Protein AF-A0A7I8W8B2-F1 (afdb_monomer)

Organism: NCBI:txid2664684

Foldseek 3Di:
DEAEAEADDDDLPAQEEEEAAAALCVQVVVVVVFQEAEADPDPDPPVVCVVSRYDDQVCVVDDVSSLVSLLVCVVVDSGHYYDYQLSDHDQLPAFGEQGHLSSVVNDDDYKYKYKDKDAPDPDGCDDQVDDNVVSVCCVVPRPYIYIYIYTDDTDDDDPPDDSRRVSVVSRVVNCVVSVHDYDHHGPVNSVVVSVVVVVVVVVVVVVVVVLVVLLVVLCVVPVPADSVVLSVQCVVPVDSVVSNVVCVVCVPVSPDPDPPVVVVVVVVVVVVVVVVVVVVVVVVVDDPVVNVVVVVVVVVVVVCVVVVPDDD

pLDDT: mean 79.03, std 14.27, range [36.47, 95.19]

Secondary structure (DSSP, 8-state):
-EEEEEES---TT--EEEE--S-TTHHHHHHHHS-EEEE--S---HHHHHHTTEE---GGG-HHHHHHHHHHHHHH---EEEE-TT-S---SSSEEPPPPSHHHHH-S-EEEEEEEEE-SSS--SS-TT--HHHHHHHHHHSS-EEEEEEEPPP-PPPTT--HHHHHHHHHHHHHHHHT-EE----HHHHHHHHHHHHHHHHHHHHHHHHHHHHHHHHHHH-TTS-HHHHHHHHHHH--HHHHHHHHHH-TTTTT---TTSHHHHHHHHHHHHHHHHHHHHHHHHS-HHHHHHHHHHHHHHHHHHHTT----

Sequence (312 aa):
MVVIHESGIREENCKIIVANFLSAVDHWVLALLWNVVTPCIWNVPKSLAWCLGYSDFNASCGRKSLVKNVKKHLNDCSTSILVFPEGATTSGQKGLLKFASWPWNVGEPVQAVTIEIYRPMRVSPSVLGGRWWTDALYTFFCPLTIWKVNVLPIVARREDESDDEIALRYQEQMAHHLQLSSTNFTCADKVELAKNRLFKRSQGSKETNRIDEMVKQVLAVLPHVSPSDIKKQLLINDDVEVTIAHLVENPLDARSISSESLNRLEKHDIEEKITRRNKKADLTSMSLQERKDLLLQEARRSYLKKHDMKNM

Mean predicted aligned error: 15.77 Å

Solvent-accessible surface area (backbone atoms only — not comparable to full-atom values): 17802 Å² total; per-residue (Å²): 80,83,45,79,45,80,42,73,72,83,64,85,84,44,46,35,37,38,33,69,41,43,33,76,52,50,64,50,58,49,40,72,79,38,78,42,39,31,66,42,87,69,99,57,60,67,74,54,28,56,77,62,47,32,42,82,40,47,48,90,78,33,72,69,51,23,46,53,43,49,42,48,44,59,72,79,40,92,62,23,39,43,39,49,42,31,73,47,69,38,83,79,73,67,43,46,53,31,50,51,31,64,66,63,72,53,54,77,54,45,33,42,35,48,68,48,80,50,50,91,56,100,63,74,62,48,56,91,84,58,56,61,64,56,34,45,48,52,57,70,71,34,75,49,39,36,39,40,39,38,44,46,79,70,67,82,82,56,97,87,58,50,52,60,56,52,30,49,52,52,42,45,53,52,16,60,74,70,74,31,39,69,38,90,48,40,45,64,57,53,51,52,52,41,52,53,52,52,51,52,53,54,49,53,53,50,51,51,52,51,51,56,51,44,42,51,55,50,39,74,77,42,76,90,59,60,72,69,59,51,47,56,44,36,75,72,63,77,37,64,66,65,42,50,51,50,53,67,74,46,66,64,66,81,77,56,88,58,83,70,64,60,68,63,50,55,59,57,55,50,52,55,49,50,54,55,49,51,57,54,49,56,60,68,74,51,54,75,67,59,55,51,54,52,53,51,51,52,51,50,52,52,47,39,66,73,64,68,69,79,83,132

Radius of gyration: 29.81 Å; Cα contacts (8 Å, |Δi|>4): 371; chains: 1; bounding box: 70×73×75 Å

Structure (mmCIF, N/CA/C/O backbone):
data_AF-A0A7I8W8B2-F1
#
_entry.id   AF-A0A7I8W8B2-F1
#
loop_
_atom_site.group_PDB
_atom_site.id
_atom_site.type_symbol
_atom_site.label_atom_id
_atom_site.label_alt_id
_atom_site.label_comp_id
_atom_site.label_asym_id
_atom_site.label_entity_id
_atom_site.label_seq_id
_atom_site.pdbx_PDB_ins_code
_atom_site.Cartn_x
_atom_site.Cartn_y
_atom_site.Cartn_z
_atom_site.occupancy
_atom_site.B_iso_or_equiv
_atom_site.auth_seq_id
_atom_site.auth_comp_id
_atom_site.auth_asym_id
_atom_site.auth_atom_id
_atom_site.pdbx_PDB_model_num
ATOM 1 N N . MET A 1 1 ? -3.773 -23.340 -4.943 1.00 78.69 1 MET A N 1
ATOM 2 C CA . MET A 1 1 ? -4.167 -23.554 -3.532 1.00 78.69 1 MET A CA 1
ATOM 3 C C . MET A 1 1 ? -3.857 -22.290 -2.746 1.00 78.69 1 MET A C 1
ATOM 5 O O . MET A 1 1 ? -2.735 -21.797 -2.836 1.00 78.69 1 MET A O 1
ATOM 9 N N . VAL A 1 2 ? -4.848 -21.745 -2.038 1.00 84.19 2 VAL A N 1
ATOM 10 C CA . VAL A 1 2 ? -4.697 -20.568 -1.169 1.00 84.19 2 VAL A CA 1
ATOM 11 C C . VAL A 1 2 ? -4.725 -21.055 0.273 1.00 84.19 2 VAL A C 1
ATOM 13 O O . VAL A 1 2 ? -5.672 -21.733 0.659 1.00 84.19 2 VAL A O 1
ATOM 16 N N . VAL A 1 3 ? -3.677 -20.751 1.035 1.00 87.50 3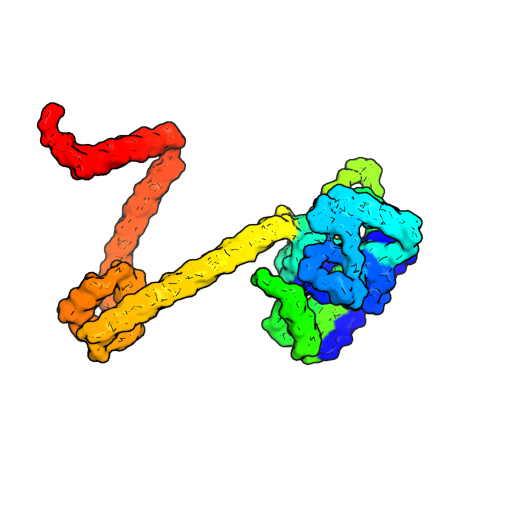 VAL A N 1
ATOM 17 C CA . VAL A 1 3 ? -3.581 -21.102 2.458 1.00 87.50 3 VAL A CA 1
ATOM 18 C C . VAL A 1 3 ? -3.471 -19.814 3.254 1.00 87.50 3 VAL A C 1
ATOM 20 O O . VAL A 1 3 ? -2.664 -18.949 2.915 1.00 87.50 3 VAL A O 1
ATOM 23 N N . ILE A 1 4 ? -4.287 -19.688 4.293 1.00 90.81 4 ILE A N 1
ATOM 24 C CA . ILE A 1 4 ? -4.305 -18.520 5.165 1.00 90.81 4 ILE A CA 1
ATOM 25 C C . ILE A 1 4 ? -3.933 -18.998 6.567 1.00 90.81 4 ILE A C 1
ATOM 27 O O . ILE A 1 4 ? -4.591 -19.876 7.119 1.00 90.81 4 ILE A O 1
ATOM 31 N N . HIS A 1 5 ? -2.851 -18.451 7.111 1.00 91.56 5 HIS A N 1
ATOM 32 C CA . HIS A 1 5 ? -2.428 -18.658 8.489 1.00 91.56 5 HIS A CA 1
ATOM 33 C C . HIS A 1 5 ? -2.724 -17.394 9.278 1.00 91.56 5 HIS A C 1
ATOM 35 O O . HIS A 1 5 ? -2.085 -16.368 9.055 1.00 91.56 5 HIS A O 1
ATOM 41 N N . GLU A 1 6 ? -3.682 -17.479 10.188 1.00 93.12 6 GLU A N 1
ATOM 42 C CA . GLU A 1 6 ? -3.978 -16.420 11.144 1.00 93.12 6 GLU A CA 1
ATOM 43 C C . GLU A 1 6 ? -3.186 -16.657 12.435 1.00 93.12 6 GLU A C 1
ATOM 45 O O . GLU A 1 6 ? -3.105 -17.784 12.932 1.00 93.12 6 GLU A O 1
ATOM 50 N N . SER A 1 7 ? -2.578 -15.601 12.966 1.00 90.25 7 SER A N 1
ATOM 51 C CA . SER A 1 7 ? -1.934 -15.604 14.274 1.00 90.25 7 SER A CA 1
ATOM 52 C C . SER A 1 7 ? -2.328 -14.359 15.072 1.00 90.25 7 SER A C 1
ATOM 54 O O . SER A 1 7 ? -2.541 -13.284 14.512 1.00 90.25 7 SER A O 1
ATOM 56 N N . GLY A 1 8 ? -2.422 -14.503 16.393 1.00 87.50 8 GLY A N 1
ATOM 57 C CA . GLY A 1 8 ? -2.906 -13.451 17.288 1.00 87.50 8 GLY A CA 1
ATOM 58 C C . GLY A 1 8 ? -4.406 -13.550 17.576 1.00 87.50 8 GLY A C 1
ATOM 59 O O . GLY A 1 8 ? -5.095 -14.434 17.075 1.00 87.50 8 GLY A O 1
ATOM 60 N N . ILE A 1 9 ? -4.891 -12.661 18.443 1.00 86.75 9 ILE A N 1
ATOM 61 C CA . ILE A 1 9 ? -6.292 -12.610 18.873 1.00 86.75 9 ILE A CA 1
ATOM 62 C C . ILE A 1 9 ? -6.859 -11.262 18.449 1.00 86.75 9 ILE A C 1
ATOM 64 O O . ILE A 1 9 ? -6.267 -10.217 18.721 1.00 86.75 9 ILE A O 1
ATOM 68 N N . ARG A 1 10 ? -8.002 -11.298 17.766 1.00 86.62 10 ARG A N 1
ATOM 69 C CA . ARG A 1 10 ? -8.752 -10.102 17.395 1.00 86.62 10 ARG A CA 1
ATOM 70 C C . ARG A 1 10 ? -9.711 -9.721 18.517 1.00 86.62 10 ARG A C 1
ATOM 72 O O . ARG A 1 10 ? -10.488 -10.550 18.976 1.00 86.62 10 ARG A O 1
ATOM 79 N N . GLU A 1 11 ? -9.707 -8.445 18.876 1.00 86.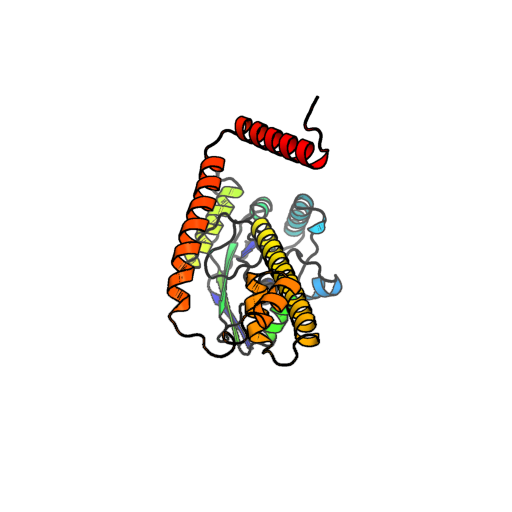81 11 GLU A N 1
ATOM 80 C CA . GLU A 1 11 ? -10.650 -7.880 19.837 1.00 86.81 11 GLU A CA 1
ATOM 81 C C . GLU A 1 11 ? -11.994 -7.562 19.163 1.00 86.81 11 GLU A C 1
ATOM 83 O O . GLU A 1 11 ? -12.052 -6.845 18.158 1.00 86.81 11 GLU A O 1
ATOM 88 N N . GLU A 1 12 ? -13.096 -8.058 19.730 1.00 81.19 12 GLU A N 1
ATOM 89 C CA . GLU A 1 12 ? -14.449 -7.865 19.178 1.00 81.19 12 GLU A CA 1
ATOM 90 C C . GLU A 1 12 ? -14.929 -6.409 19.263 1.00 81.19 12 GLU A C 1
ATOM 92 O O . GLU A 1 12 ? -15.681 -5.942 18.407 1.00 81.19 12 GLU A O 1
ATOM 97 N N . ASN A 1 13 ? -14.435 -5.656 20.249 1.00 83.38 13 ASN A N 1
ATOM 98 C CA . ASN A 1 13 ? -14.770 -4.242 20.431 1.00 83.38 13 ASN A CA 1
ATOM 99 C C . ASN A 1 13 ? -14.136 -3.330 19.368 1.00 83.38 13 ASN A C 1
ATOM 101 O O . ASN A 1 13 ? -14.474 -2.146 19.286 1.00 83.38 13 ASN A O 1
ATOM 105 N N . CYS A 1 14 ? -13.216 -3.849 18.549 1.00 85.50 14 CYS A N 1
ATOM 106 C CA . CYS A 1 14 ? -12.534 -3.057 17.543 1.00 85.50 14 CYS A CA 1
ATOM 107 C C . CYS A 1 14 ? -13.282 -3.050 16.202 1.00 85.50 14 CYS A C 1
ATOM 109 O O . CYS A 1 14 ? -13.326 -4.030 15.446 1.00 85.50 14 CYS A O 1
ATOM 111 N N . LYS A 1 15 ? -13.838 -1.883 15.866 1.00 88.69 15 LYS A N 1
ATOM 112 C CA . LYS A 1 15 ? -14.510 -1.665 14.582 1.00 88.69 15 LYS A CA 1
ATOM 113 C C . LYS A 1 15 ? -13.559 -1.259 13.457 1.00 88.69 15 LYS A C 1
ATOM 115 O O . LYS A 1 15 ? -13.944 -1.394 12.303 1.00 88.69 15 LYS A O 1
ATOM 120 N N . ILE A 1 16 ? -12.355 -0.762 13.743 1.00 91.56 16 ILE A N 1
ATOM 121 C CA . ILE A 1 16 ? -11.436 -0.253 12.714 1.00 91.56 16 ILE A CA 1
ATOM 122 C C . ILE A 1 16 ? -10.177 -1.106 12.681 1.00 91.56 16 ILE A C 1
ATOM 124 O O . ILE A 1 16 ? -9.414 -1.150 13.640 1.00 91.56 16 ILE A O 1
ATOM 128 N N . ILE A 1 17 ? -9.938 -1.740 11.541 1.00 92.94 17 ILE A N 1
ATOM 129 C CA . ILE A 1 17 ? -8.787 -2.604 11.314 1.00 92.94 17 ILE A CA 1
ATOM 130 C C . ILE A 1 17 ? -7.881 -1.938 10.287 1.00 92.94 17 ILE A C 1
ATOM 132 O O . ILE A 1 17 ? -8.329 -1.511 9.224 1.00 92.94 17 ILE A O 1
ATOM 136 N N . VAL A 1 18 ? -6.598 -1.849 10.607 1.00 94.50 18 VAL A N 1
ATOM 137 C CA . VAL A 1 18 ? -5.567 -1.227 9.782 1.00 94.50 18 VAL A CA 1
ATOM 138 C C . VAL A 1 18 ? -4.567 -2.295 9.365 1.00 94.50 18 VAL A C 1
ATOM 140 O O . VAL A 1 18 ? -4.040 -2.999 10.219 1.00 94.50 18 VAL A O 1
ATOM 143 N N . ALA A 1 19 ? -4.285 -2.414 8.068 1.00 94.88 19 ALA A N 1
ATOM 144 C CA . ALA A 1 19 ? -3.338 -3.403 7.559 1.00 94.88 19 ALA A CA 1
ATOM 145 C C . ALA A 1 19 ? -2.365 -2.834 6.523 1.00 94.88 19 ALA A C 1
ATOM 147 O O . ALA A 1 19 ? -2.679 -1.868 5.827 1.00 94.88 19 ALA A O 1
ATOM 148 N N . ASN A 1 20 ? -1.183 -3.445 6.400 1.00 94.50 20 ASN A N 1
ATOM 149 C CA . ASN A 1 20 ? -0.264 -3.147 5.301 1.00 94.50 20 ASN A CA 1
ATOM 150 C C . ASN A 1 20 ? -0.849 -3.653 3.977 1.00 94.50 20 ASN A C 1
ATOM 152 O O . ASN A 1 20 ? -1.703 -4.541 3.959 1.00 94.50 20 ASN A O 1
ATOM 156 N N . PHE A 1 21 ? -0.397 -3.081 2.863 1.00 91.81 21 PHE A N 1
ATOM 157 C CA . PHE A 1 21 ? -0.995 -3.344 1.555 1.00 91.81 21 PHE A CA 1
ATOM 158 C C . PHE A 1 21 ? 0.016 -3.969 0.596 1.00 91.81 21 PHE A C 1
ATOM 160 O O . PHE A 1 21 ? 0.841 -3.265 0.025 1.00 91.81 21 PHE A O 1
ATOM 167 N N . LEU A 1 22 ? -0.039 -5.283 0.377 1.00 91.06 22 LEU A N 1
ATOM 168 C CA . LEU A 1 22 ? 0.891 -6.011 -0.497 1.00 91.06 22 LEU A CA 1
ATOM 169 C C . LEU A 1 22 ? 0.302 -6.313 -1.876 1.00 91.06 22 LEU A C 1
ATOM 171 O O . LEU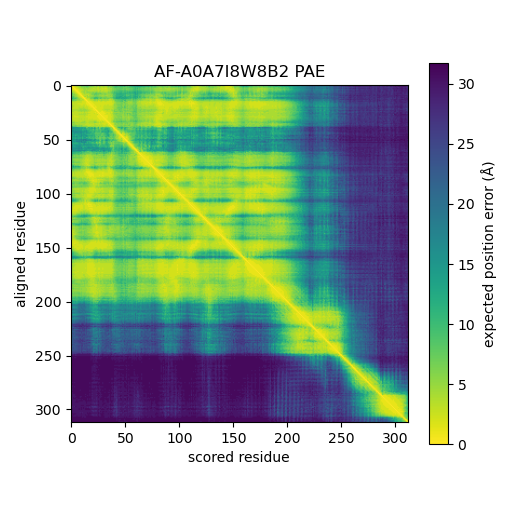 A 1 22 ? 1.009 -6.260 -2.883 1.00 91.06 22 LEU A O 1
ATOM 175 N N . SER A 1 23 ? -0.987 -6.627 -1.941 1.00 88.62 23 SER A N 1
ATOM 176 C CA . SER A 1 23 ? -1.687 -7.004 -3.165 1.00 88.62 23 SER A CA 1
ATOM 177 C C . SER A 1 23 ? -3.099 -6.446 -3.186 1.00 88.62 23 SER A C 1
ATOM 179 O O . SER A 1 23 ? -3.754 -6.325 -2.154 1.00 88.62 23 SER A O 1
ATOM 181 N N . ALA A 1 24 ? -3.625 -6.176 -4.384 1.00 85.12 24 ALA A N 1
ATOM 182 C CA . ALA A 1 24 ? -5.019 -5.770 -4.535 1.00 85.12 24 ALA A CA 1
ATOM 183 C C . ALA A 1 24 ? -6.010 -6.811 -3.978 1.00 85.12 24 ALA A C 1
ATOM 185 O O . ALA A 1 24 ? -7.144 -6.454 -3.693 1.00 85.12 24 ALA A O 1
ATOM 186 N N . VAL A 1 25 ? -5.588 -8.067 -3.792 1.00 87.44 25 VAL A N 1
ATOM 187 C CA . VAL A 1 25 ? -6.401 -9.183 -3.281 1.00 87.44 25 VAL A CA 1
ATOM 188 C C . VAL A 1 25 ? -6.424 -9.264 -1.745 1.00 87.44 25 VAL A C 1
ATOM 190 O O . VAL A 1 25 ? -7.254 -9.976 -1.190 1.00 87.44 25 VAL A O 1
ATOM 193 N N . ASP A 1 26 ? -5.580 -8.513 -1.031 1.00 89.56 26 ASP A N 1
ATOM 194 C CA . ASP A 1 26 ? -5.429 -8.655 0.430 1.00 89.56 26 ASP A CA 1
ATOM 195 C C . ASP A 1 26 ? -6.738 -8.439 1.194 1.00 89.56 26 ASP A C 1
ATOM 197 O O . ASP A 1 26 ? -7.051 -9.158 2.139 1.00 89.56 26 ASP A O 1
ATOM 201 N N . HIS A 1 27 ? -7.554 -7.493 0.734 1.00 87.75 27 HIS A N 1
ATOM 202 C CA . HIS A 1 27 ? -8.873 -7.254 1.305 1.00 87.75 27 HIS A CA 1
ATOM 203 C C . HIS A 1 27 ? -9.830 -8.450 1.155 1.00 87.75 27 HIS A C 1
ATOM 205 O O . HIS A 1 27 ? -10.648 -8.650 2.043 1.00 87.75 27 HIS A O 1
ATOM 211 N N . TRP A 1 28 ? -9.724 -9.270 0.097 1.00 85.94 28 TRP A N 1
ATOM 212 C CA . TRP A 1 28 ? -10.515 -10.506 -0.025 1.00 85.94 28 TRP A CA 1
ATOM 213 C C . TRP A 1 28 ? -10.090 -11.524 1.016 1.00 85.94 28 TRP A C 1
ATOM 215 O O . TRP A 1 28 ? -10.934 -12.159 1.632 1.00 85.94 28 TRP A O 1
ATOM 225 N N . VAL A 1 29 ? -8.783 -11.668 1.228 1.00 88.06 29 VAL A N 1
ATOM 226 C CA . VAL A 1 29 ? -8.242 -12.609 2.214 1.00 88.06 29 VAL A CA 1
ATOM 227 C C . VAL A 1 29 ? -8.729 -12.244 3.611 1.00 88.06 29 VAL A C 1
ATOM 229 O O . VAL A 1 29 ? -9.211 -13.107 4.338 1.00 88.06 29 VAL A O 1
ATOM 232 N N . LEU A 1 30 ? -8.682 -10.959 3.958 1.00 89.56 30 LEU A N 1
ATOM 233 C CA . LEU A 1 30 ? -9.181 -10.480 5.244 1.00 89.56 30 LEU A CA 1
ATOM 234 C C . LEU A 1 30 ? -10.713 -10.530 5.346 1.00 89.56 30 LEU A C 1
ATOM 236 O O . LEU A 1 30 ? -11.221 -10.837 6.417 1.00 89.56 30 LEU A O 1
ATOM 240 N N . ALA A 1 31 ? -11.447 -10.301 4.253 1.00 87.19 31 ALA A N 1
ATOM 241 C CA . ALA A 1 31 ? -12.905 -10.454 4.211 1.00 87.19 31 ALA A CA 1
ATOM 242 C C . ALA A 1 31 ? -13.372 -11.919 4.311 1.00 87.19 31 ALA A C 1
ATOM 244 O O . ALA A 1 31 ? -14.495 -12.180 4.732 1.00 87.19 31 ALA A O 1
ATOM 245 N N . LEU A 1 32 ? -12.525 -12.881 3.928 1.00 87.25 32 LEU A N 1
ATOM 246 C CA . LEU A 1 32 ? -12.785 -14.310 4.128 1.00 87.25 32 LEU A CA 1
ATOM 247 C C . LEU A 1 32 ? -12.562 -14.735 5.583 1.00 87.25 32 LEU A C 1
ATOM 249 O O . LEU A 1 32 ? -13.267 -15.618 6.064 1.00 87.25 32 LEU A O 1
ATOM 253 N N . LEU A 1 33 ? -11.588 -14.128 6.268 1.00 87.06 33 LEU A N 1
ATOM 254 C CA . LEU A 1 33 ? -11.325 -14.391 7.685 1.00 87.06 33 LEU A CA 1
ATOM 255 C C . LEU A 1 33 ? -12.340 -13.695 8.594 1.00 87.06 33 LEU A C 1
ATOM 257 O O . LEU A 1 33 ? -12.822 -14.277 9.564 1.00 87.06 33 LEU A O 1
ATOM 261 N N . TRP A 1 34 ? -12.663 -12.440 8.292 1.00 87.19 34 TRP A N 1
ATOM 262 C CA . TRP A 1 34 ? -13.445 -11.573 9.160 1.00 87.19 34 TRP A CA 1
ATOM 263 C C . TRP A 1 34 ? -14.569 -10.892 8.385 1.00 87.19 34 TRP A C 1
ATOM 265 O O . TRP A 1 34 ? -14.425 -10.553 7.216 1.00 87.19 34 TRP A O 1
ATOM 275 N N . ASN A 1 35 ? -15.679 -10.600 9.066 1.00 84.06 35 ASN A N 1
ATOM 276 C CA . ASN A 1 35 ? -16.751 -9.777 8.505 1.00 84.06 35 ASN A CA 1
ATOM 277 C C . ASN A 1 35 ? -16.312 -8.301 8.449 1.00 84.06 35 ASN A C 1
ATOM 279 O O . ASN A 1 35 ? -16.639 -7.511 9.341 1.00 84.06 35 ASN A O 1
ATOM 283 N N . VAL A 1 36 ? -15.502 -7.964 7.440 1.00 86.19 36 VAL A N 1
ATOM 284 C CA . VAL A 1 36 ? -14.919 -6.634 7.234 1.00 86.19 36 VAL A CA 1
ATOM 285 C C . VAL A 1 36 ? -15.331 -6.032 5.901 1.00 86.19 36 VAL A C 1
ATOM 287 O O . VAL A 1 36 ? -15.414 -6.711 4.880 1.00 86.19 36 VAL A O 1
ATOM 290 N N . VAL A 1 37 ? -15.526 -4.717 5.902 1.00 85.50 37 VAL A N 1
ATOM 291 C CA . VAL A 1 37 ? -15.811 -3.929 4.703 1.00 85.50 37 VAL A CA 1
ATOM 292 C C . VAL A 1 37 ? -14.631 -3.016 4.410 1.00 85.50 37 VAL A C 1
ATOM 294 O O . VAL A 1 37 ? -14.144 -2.309 5.289 1.00 85.50 37 VAL A O 1
ATOM 297 N N . THR A 1 38 ? -14.183 -2.995 3.157 1.00 84.62 38 THR A N 1
ATOM 298 C CA . THR A 1 38 ? -13.095 -2.108 2.719 1.00 84.62 38 THR A CA 1
ATOM 299 C C . THR A 1 38 ? -13.666 -0.964 1.886 1.00 84.62 38 THR A C 1
ATOM 301 O O . THR A 1 38 ? -14.491 -1.216 0.998 1.00 84.62 38 THR A O 1
ATOM 30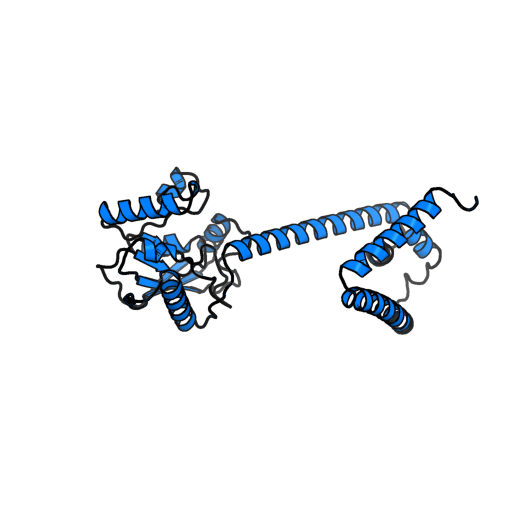4 N N . PRO A 1 39 ? -13.245 0.296 2.103 1.00 78.38 39 PRO A N 1
ATOM 305 C CA . PRO A 1 39 ? -13.647 1.373 1.222 1.00 78.38 39 PRO A CA 1
ATOM 306 C C . PRO A 1 39 ? -13.071 1.172 -0.178 1.00 78.38 39 PRO A C 1
ATOM 308 O O . PRO A 1 39 ? -11.876 0.924 -0.347 1.00 78.38 39 PRO A O 1
ATOM 311 N N . CYS A 1 40 ? -13.926 1.282 -1.194 1.00 66.56 40 CYS A N 1
ATOM 312 C CA . CYS A 1 40 ? -13.508 1.141 -2.583 1.00 66.56 40 CYS A CA 1
ATOM 313 C C . CYS A 1 40 ? -12.583 2.303 -2.986 1.00 66.56 40 CYS A C 1
ATOM 315 O O . CYS A 1 40 ? -13.008 3.457 -3.046 1.00 66.56 40 CYS A O 1
ATOM 317 N N . ILE A 1 41 ? -11.310 2.004 -3.260 1.00 63.28 41 ILE A N 1
ATOM 318 C CA . ILE A 1 41 ? -10.329 2.965 -3.806 1.00 63.28 41 ILE A CA 1
ATOM 319 C C . ILE A 1 41 ? -10.132 2.732 -5.320 1.00 63.28 41 ILE A C 1
ATOM 321 O O . ILE A 1 41 ? -9.549 3.554 -6.026 1.00 63.28 41 ILE A O 1
ATOM 325 N N . TRP A 1 42 ? -10.642 1.617 -5.847 1.00 62.94 42 TRP A N 1
ATOM 326 C CA . TRP A 1 42 ? -10.412 1.177 -7.219 1.00 62.94 42 TRP A CA 1
ATOM 327 C C . TRP A 1 42 ? -11.589 1.514 -8.134 1.00 62.94 42 TRP A C 1
ATOM 329 O O . TRP A 1 42 ? -12.745 1.493 -7.727 1.00 62.94 42 TRP A O 1
ATOM 339 N N . ASN A 1 43 ? -11.304 1.769 -9.412 1.00 59.41 43 ASN A N 1
ATOM 340 C CA . ASN A 1 43 ? -12.338 1.965 -10.428 1.00 59.41 43 ASN A CA 1
ATOM 341 C C . ASN A 1 43 ? -12.862 0.601 -10.914 1.00 59.41 43 ASN A C 1
ATOM 343 O O . ASN A 1 43 ? -12.473 0.110 -11.977 1.00 59.41 43 ASN A O 1
ATOM 347 N N . VAL A 1 44 ? -13.659 -0.058 -10.073 1.00 64.25 44 VAL A N 1
ATOM 348 C CA . VAL A 1 44 ? -14.263 -1.370 -10.336 1.00 64.25 44 VAL A CA 1
ATOM 349 C C . VAL A 1 44 ? -15.746 -1.170 -10.680 1.00 64.25 44 VAL A C 1
ATOM 351 O O . VAL A 1 44 ? -16.402 -0.347 -10.042 1.00 64.25 44 VAL A O 1
ATOM 354 N N . PRO A 1 45 ? -16.313 -1.890 -11.670 1.00 70.69 45 PRO A N 1
ATOM 355 C CA . PRO A 1 45 ? -17.749 -1.834 -11.940 1.00 70.69 45 PRO A CA 1
ATOM 356 C C . PRO A 1 45 ? -18.564 -2.141 -10.677 1.00 70.69 45 PRO A C 1
ATOM 358 O O . PRO A 1 45 ? -18.225 -3.067 -9.948 1.00 70.69 45 PRO A O 1
ATOM 361 N N . LYS A 1 46 ? -19.660 -1.411 -10.435 1.00 69.50 46 LYS A N 1
ATOM 362 C CA . LYS A 1 46 ? -20.450 -1.499 -9.187 1.00 69.50 46 LYS A CA 1
ATOM 363 C C . LYS A 1 46 ? -20.914 -2.914 -8.829 1.00 69.50 46 LYS A C 1
ATOM 365 O O . LYS A 1 46 ? -20.899 -3.291 -7.663 1.00 69.50 46 LYS A O 1
ATOM 370 N N . SER A 1 47 ? -21.296 -3.706 -9.831 1.00 65.12 47 SER A N 1
ATOM 371 C CA . SER A 1 47 ? -21.684 -5.111 -9.648 1.00 65.12 47 SER A CA 1
ATOM 372 C C . SER A 1 47 ? -20.536 -5.960 -9.106 1.00 65.12 47 SER A C 1
ATOM 374 O O . SER A 1 47 ? -20.737 -6.805 -8.237 1.00 65.12 47 SER A O 1
ATOM 376 N N . LEU A 1 48 ? -19.322 -5.703 -9.589 1.00 66.31 48 LEU A N 1
ATOM 377 C CA . LEU A 1 48 ? -18.129 -6.393 -9.138 1.00 66.31 48 LEU A CA 1
ATOM 378 C C . LEU A 1 48 ? -17.662 -5.835 -7.788 1.00 66.31 48 LEU A C 1
ATOM 380 O O . LEU A 1 48 ? -17.325 -6.618 -6.919 1.00 66.31 48 LEU A O 1
ATOM 384 N N . ALA A 1 49 ? -17.742 -4.525 -7.547 1.00 67.56 49 ALA A N 1
ATOM 385 C CA . ALA A 1 49 ? -17.434 -3.937 -6.241 1.00 67.56 49 ALA A CA 1
ATOM 386 C C . ALA A 1 49 ? -18.268 -4.570 -5.110 1.00 67.56 49 ALA A C 1
ATOM 388 O O . ALA A 1 49 ? -17.701 -5.001 -4.107 1.00 67.56 49 ALA A O 1
ATOM 389 N N . TRP A 1 50 ? -19.580 -4.734 -5.320 1.00 65.50 50 TRP A N 1
ATOM 390 C CA . TRP A 1 50 ? -20.467 -5.415 -4.372 1.00 65.50 50 TRP A CA 1
ATOM 391 C C . TRP A 1 50 ? -20.075 -6.885 -4.148 1.00 65.50 50 TRP A C 1
ATOM 393 O O . TRP A 1 50 ? -19.956 -7.323 -3.008 1.00 65.50 50 TRP A O 1
ATOM 403 N N . CYS A 1 51 ? -19.796 -7.629 -5.225 1.00 55.41 51 CYS A N 1
ATOM 404 C CA . CYS A 1 51 ? -19.353 -9.026 -5.139 1.00 55.41 51 CYS A CA 1
ATOM 405 C C . CYS A 1 51 ? -17.989 -9.186 -4.440 1.00 55.41 51 CYS A C 1
ATOM 407 O O . CYS A 1 51 ? -17.703 -10.236 -3.871 1.00 55.41 51 CYS A O 1
ATOM 409 N N . LEU A 1 52 ? -17.138 -8.162 -4.506 1.00 59.78 52 LEU A N 1
ATOM 410 C CA . LEU A 1 52 ? -15.779 -8.163 -3.967 1.00 59.78 52 LEU A CA 1
ATOM 411 C C . LEU A 1 52 ? -15.691 -7.610 -2.531 1.00 59.78 52 LEU A C 1
ATOM 413 O O . LEU A 1 52 ? -14.587 -7.444 -2.016 1.00 59.78 52 LEU A O 1
ATOM 417 N N . GLY A 1 53 ? -16.825 -7.302 -1.888 1.00 60.72 53 GLY A N 1
ATOM 418 C CA . GLY A 1 53 ? -16.855 -6.768 -0.519 1.00 60.72 53 GLY A CA 1
ATOM 419 C C . GLY A 1 53 ? -16.406 -5.305 -0.407 1.00 60.72 53 GLY A C 1
ATOM 420 O O . GLY A 1 53 ? -16.111 -4.817 0.688 1.00 60.72 53 GLY A O 1
ATOM 421 N N . TYR A 1 54 ? -16.352 -4.587 -1.530 1.00 68.31 54 TYR A N 1
ATOM 422 C CA . TYR A 1 54 ? -16.102 -3.154 -1.539 1.00 68.31 54 TYR A CA 1
ATOM 423 C C . TYR A 1 54 ? -17.396 -2.385 -1.308 1.00 68.31 54 TYR A C 1
ATOM 425 O O . TYR A 1 54 ? -18.400 -2.600 -1.986 1.00 68.31 54 TYR A O 1
ATOM 433 N N . SER A 1 55 ? -17.344 -1.427 -0.385 1.00 62.06 55 SER A N 1
ATOM 434 C CA . SER A 1 55 ? -18.406 -0.435 -0.231 1.00 62.06 55 SER A CA 1
ATOM 435 C C . SER A 1 55 ? -17.956 0.914 -0.780 1.00 62.06 55 SER A C 1
ATOM 437 O O . SER A 1 55 ? -16.869 1.416 -0.469 1.00 62.06 55 SER A O 1
ATOM 439 N N . ASP A 1 56 ? -18.806 1.512 -1.612 1.00 62.38 56 ASP A N 1
ATOM 440 C CA . ASP A 1 56 ? -18.584 2.836 -2.182 1.00 62.38 56 ASP A CA 1
ATOM 441 C C . ASP A 1 56 ? -18.856 3.907 -1.118 1.00 62.38 56 ASP A C 1
ATOM 443 O O . ASP A 1 56 ? -19.961 4.427 -0.985 1.00 62.38 56 ASP A O 1
ATOM 447 N N . PHE A 1 57 ? -17.829 4.300 -0.365 1.00 61.50 57 PHE A N 1
ATOM 448 C CA . PHE A 1 57 ? -17.932 5.423 0.580 1.00 61.50 57 PHE A CA 1
ATOM 449 C C . PHE A 1 57 ? -17.744 6.796 -0.092 1.00 61.50 57 PHE A C 1
ATOM 451 O O . PHE A 1 57 ? -17.404 7.775 0.574 1.00 61.50 57 PHE A O 1
ATOM 458 N N . ASN A 1 58 ? -17.966 6.897 -1.409 1.00 59.91 58 ASN A N 1
ATOM 459 C CA . ASN A 1 58 ? -17.718 8.100 -2.214 1.00 59.91 58 ASN A CA 1
ATOM 460 C C . ASN A 1 58 ? -16.282 8.645 -2.088 1.00 59.91 58 ASN A C 1
ATOM 462 O O . ASN A 1 58 ? -16.073 9.859 -2.049 1.00 59.91 58 ASN A O 1
ATOM 466 N N . ALA A 1 59 ? -15.278 7.761 -2.077 1.00 59.62 59 ALA A N 1
ATOM 467 C CA . ALA A 1 59 ? -13.868 8.160 -2.078 1.00 59.62 59 ALA A CA 1
ATOM 468 C C . ALA A 1 59 ? -13.512 9.073 -3.273 1.00 59.62 59 ALA A C 1
ATOM 470 O O . ALA A 1 59 ? -12.683 9.974 -3.142 1.00 59.62 59 ALA A O 1
ATOM 471 N N . SER A 1 60 ? -14.201 8.909 -4.411 1.00 58.78 60 SER A N 1
ATOM 472 C CA . SER A 1 60 ? -14.068 9.752 -5.609 1.00 58.78 60 SER A CA 1
ATOM 473 C C . SER A 1 60 ? -14.453 11.221 -5.385 1.00 58.78 60 SER A C 1
ATOM 475 O O . SER A 1 60 ? -13.976 12.087 -6.111 1.00 58.78 60 SER A O 1
ATOM 477 N N . CYS A 1 61 ? -15.278 11.517 -4.374 1.00 59.09 61 CYS A N 1
ATOM 478 C CA . CYS A 1 61 ? -15.711 12.875 -4.026 1.00 59.09 61 CYS A CA 1
ATOM 479 C C . CYS A 1 61 ? -14.772 13.565 -3.014 1.00 59.09 61 CYS A C 1
ATOM 481 O O . CYS A 1 61 ? -15.054 14.682 -2.580 1.00 59.09 61 CYS A O 1
ATOM 483 N N . GLY A 1 62 ? -13.674 12.909 -2.617 1.00 69.69 62 GLY A N 1
ATOM 484 C CA . GLY A 1 62 ? -12.640 13.458 -1.741 1.00 69.69 62 GLY A CA 1
ATOM 485 C C . GLY A 1 62 ? -12.589 12.846 -0.335 1.00 69.69 62 GLY A C 1
ATOM 486 O O . GLY A 1 62 ? -13.481 12.141 0.127 1.00 69.69 62 GLY A O 1
ATOM 487 N N . ARG A 1 63 ? -11.504 13.143 0.391 1.00 74.75 63 ARG A N 1
ATOM 488 C CA . ARG A 1 63 ? -11.218 12.544 1.710 1.00 74.75 63 ARG A CA 1
ATOM 489 C C . ARG A 1 63 ? -12.240 12.922 2.792 1.00 74.75 63 ARG A C 1
ATOM 491 O O . ARG A 1 63 ? -12.532 12.114 3.664 1.00 74.75 63 ARG A O 1
ATOM 498 N N . LYS A 1 64 ? -12.807 14.133 2.743 1.00 79.12 64 LYS A N 1
ATOM 499 C CA . LYS A 1 64 ? -13.767 14.619 3.755 1.00 79.12 64 LYS A CA 1
ATOM 500 C C . LYS A 1 64 ? -15.109 13.878 3.700 1.00 79.12 64 LYS A C 1
ATOM 502 O O . LYS A 1 64 ? -15.674 13.559 4.742 1.00 79.12 64 LYS A O 1
ATOM 507 N N . SER A 1 65 ? -15.612 13.596 2.499 1.00 80.31 65 SER A N 1
ATOM 508 C CA . SER A 1 65 ? -16.850 12.831 2.306 1.00 80.31 65 SER A CA 1
ATOM 509 C C . SER A 1 65 ? -16.651 11.358 2.656 1.00 80.31 65 SER A C 1
ATOM 511 O O . SER A 1 65 ? -17.515 10.790 3.319 1.00 80.31 65 SER A O 1
ATOM 513 N N . LEU A 1 66 ? -15.488 10.784 2.319 1.00 81.31 66 LEU A N 1
ATOM 514 C CA . LEU A 1 66 ? -15.081 9.449 2.762 1.00 81.31 66 LEU A CA 1
ATOM 515 C C . LEU A 1 66 ? -15.138 9.330 4.291 1.00 81.31 66 LEU A C 1
ATOM 517 O O . LEU A 1 66 ? -15.881 8.501 4.806 1.00 81.31 66 LEU A O 1
ATOM 521 N N . VAL A 1 67 ? -14.436 10.204 5.022 1.00 83.81 67 VAL A N 1
ATOM 522 C CA . VAL A 1 67 ? -14.418 10.183 6.498 1.00 83.81 67 VAL A CA 1
ATOM 523 C C . VAL A 1 67 ? -15.828 10.320 7.077 1.00 83.81 67 VAL A C 1
ATOM 525 O O . VAL A 1 67 ? -16.187 9.584 7.992 1.00 83.81 67 VAL A O 1
ATOM 528 N N . LYS A 1 68 ? -16.663 11.210 6.524 1.00 85.12 68 LYS A N 1
ATOM 529 C CA . LYS A 1 68 ? -18.052 11.383 6.975 1.00 85.12 68 LYS A CA 1
ATOM 530 C C . LYS A 1 68 ? -18.891 10.114 6.783 1.00 85.12 68 LYS A C 1
ATOM 532 O O . LYS A 1 68 ? -19.641 9.743 7.683 1.00 85.12 68 LYS A O 1
ATOM 537 N N . ASN A 1 69 ? -18.769 9.449 5.636 1.00 84.19 69 ASN A N 1
ATOM 538 C CA . ASN A 1 69 ? -19.537 8.240 5.331 1.00 84.19 69 ASN A CA 1
ATOM 539 C C . ASN A 1 69 ? -19.061 7.037 6.148 1.00 84.19 69 ASN A C 1
ATOM 541 O O . ASN A 1 69 ? -19.884 6.253 6.608 1.00 84.19 69 ASN A O 1
ATOM 545 N N . VAL A 1 70 ? -17.751 6.920 6.371 1.00 85.56 70 VAL A N 1
ATOM 546 C CA . VAL A 1 70 ? -17.167 5.888 7.235 1.00 85.56 70 VAL A CA 1
ATOM 547 C C . VAL A 1 70 ? -17.630 6.098 8.682 1.00 85.56 70 VAL A C 1
ATOM 549 O O . VAL A 1 70 ? -18.124 5.154 9.288 1.00 85.56 70 VAL A O 1
ATOM 552 N N . LYS A 1 71 ? -17.598 7.336 9.209 1.00 86.38 71 LYS A N 1
ATOM 553 C CA . LYS A 1 71 ? -18.157 7.662 10.540 1.00 86.38 71 LYS A CA 1
ATOM 554 C C . LYS A 1 71 ? -19.633 7.283 10.651 1.00 86.38 71 LYS A C 1
ATOM 556 O O . LYS A 1 71 ? -20.042 6.686 11.639 1.00 86.38 71 LYS A O 1
ATOM 561 N N . LYS A 1 72 ? -20.428 7.594 9.622 1.00 86.19 72 LYS A N 1
ATOM 562 C CA . LYS A 1 72 ? -21.842 7.210 9.574 1.00 86.19 72 LYS A CA 1
ATOM 563 C C . LYS A 1 72 ? -22.013 5.686 9.614 1.00 86.19 72 LYS A C 1
ATOM 565 O O . LYS A 1 72 ? -22.797 5.191 10.409 1.00 86.19 72 LYS A O 1
ATOM 570 N N . HIS A 1 73 ? -21.246 4.943 8.821 1.00 84.44 73 HIS A N 1
ATOM 571 C CA . HIS A 1 73 ? -21.324 3.482 8.793 1.00 84.44 73 HIS A CA 1
ATOM 572 C C . HIS A 1 73 ? -20.914 2.832 10.117 1.00 84.44 73 HIS A C 1
ATOM 574 O O . HIS A 1 73 ? -21.566 1.892 10.547 1.00 84.44 73 HIS A O 1
ATOM 580 N N . LEU A 1 74 ? -19.891 3.352 10.801 1.00 85.44 74 LEU A N 1
ATOM 581 C CA . LEU A 1 74 ? -19.495 2.849 12.122 1.00 85.44 74 LEU A CA 1
ATOM 582 C C . LEU A 1 74 ? -20.583 3.032 13.192 1.00 85.44 74 LEU A C 1
ATOM 584 O O . LEU A 1 74 ? -20.635 2.249 14.145 1.00 85.44 74 LEU A O 1
ATOM 588 N N . ASN A 1 75 ? -21.426 4.058 13.041 1.00 85.81 75 ASN A N 1
ATOM 589 C CA . ASN A 1 75 ? -22.564 4.315 13.924 1.00 85.81 75 ASN A CA 1
ATOM 590 C C . ASN A 1 75 ? -23.781 3.457 13.553 1.00 85.81 75 ASN A C 1
ATOM 592 O O . ASN A 1 75 ? -24.437 2.921 14.441 1.00 85.81 75 ASN A O 1
ATOM 596 N N . ASP A 1 76 ? -24.061 3.317 12.256 1.00 85.56 76 ASP A N 1
ATOM 597 C CA . ASP A 1 76 ? -25.257 2.638 11.747 1.00 85.56 76 ASP A CA 1
ATOM 598 C C . ASP A 1 76 ? -25.095 1.106 11.694 1.00 85.56 76 ASP A C 1
ATOM 600 O O . ASP A 1 76 ? -26.084 0.374 11.701 1.00 85.56 76 ASP A O 1
ATOM 604 N N . CYS A 1 77 ? -23.863 0.599 11.594 1.00 80.81 77 CYS A N 1
ATOM 605 C CA . CYS A 1 77 ? -23.560 -0.816 11.383 1.00 80.81 77 CYS A CA 1
ATOM 606 C C . CYS A 1 77 ? -22.565 -1.353 12.425 1.00 80.81 77 CYS A C 1
ATOM 608 O O . CYS A 1 77 ? -21.691 -0.647 12.931 1.00 80.81 77 CYS A O 1
ATOM 610 N N . SER A 1 78 ? -22.686 -2.647 12.732 1.00 81.69 78 SER A N 1
ATOM 611 C CA . SER A 1 78 ? -21.751 -3.382 13.595 1.00 81.69 78 SER A CA 1
ATOM 612 C C . SER A 1 78 ? -20.551 -3.962 12.837 1.00 81.69 78 SER A C 1
ATOM 614 O O . SER A 1 78 ? -19.656 -4.531 13.455 1.00 81.69 78 SER A O 1
ATOM 616 N N . THR A 1 79 ? -20.516 -3.829 11.510 1.00 85.44 79 THR A N 1
ATOM 617 C CA . THR A 1 79 ? -19.462 -4.388 10.659 1.00 85.44 79 THR A CA 1
ATOM 618 C C . THR A 1 79 ? -18.158 -3.604 10.798 1.00 85.44 79 THR A C 1
ATOM 620 O O . THR A 1 79 ? -18.154 -2.372 10.772 1.00 85.44 79 THR A O 1
ATOM 623 N N . SER A 1 80 ? -17.037 -4.319 10.927 1.00 89.00 80 SER A N 1
ATOM 624 C CA . SER A 1 80 ? -15.716 -3.696 11.026 1.00 89.00 80 SER A CA 1
ATOM 625 C C . SER A 1 80 ? -15.256 -3.158 9.669 1.00 89.00 80 SER A C 1
ATOM 627 O O . SER A 1 80 ? -15.545 -3.727 8.617 1.00 89.00 80 SER A O 1
ATOM 629 N N . ILE A 1 81 ? -14.500 -2.067 9.687 1.00 90.44 81 ILE A N 1
ATOM 630 C CA . ILE A 1 81 ? -13.950 -1.424 8.498 1.00 90.44 81 ILE A CA 1
ATOM 631 C C . ILE A 1 81 ? -12.465 -1.748 8.404 1.00 90.44 81 ILE A C 1
ATOM 633 O O . ILE A 1 81 ? -11.709 -1.490 9.338 1.00 90.44 81 ILE A O 1
ATOM 637 N N . LEU A 1 82 ? -12.053 -2.284 7.259 1.00 91.62 82 LEU A N 1
ATOM 638 C CA . LEU A 1 82 ? -10.660 -2.543 6.925 1.00 91.62 82 LEU A CA 1
ATOM 639 C C . LEU A 1 82 ? -10.078 -1.366 6.143 1.00 91.62 82 LEU A C 1
ATOM 641 O O . LEU A 1 82 ? -10.654 -0.905 5.157 1.00 91.62 82 LEU A O 1
ATOM 645 N N . VAL A 1 83 ? -8.909 -0.897 6.566 1.00 91.88 83 VAL A N 1
ATOM 646 C CA . VAL A 1 83 ? -8.229 0.256 5.991 1.00 91.88 83 VAL A CA 1
ATOM 647 C C . VAL A 1 83 ? -6.765 -0.054 5.704 1.00 91.88 83 VAL A C 1
ATOM 649 O O . VAL A 1 83 ? -6.050 -0.605 6.534 1.00 91.88 83 VAL A O 1
ATOM 652 N N . PHE A 1 84 ? -6.302 0.384 4.534 1.00 92.88 84 PHE A N 1
ATOM 653 C CA . PHE A 1 84 ? -4.901 0.323 4.130 1.00 92.88 84 PHE A CA 1
ATOM 654 C C . PHE A 1 84 ? -4.295 1.735 4.173 1.00 92.88 84 PHE A C 1
ATOM 656 O O . PHE A 1 84 ? -4.467 2.502 3.219 1.00 92.88 84 PHE A O 1
ATOM 663 N N . PRO A 1 85 ? -3.609 2.126 5.263 1.00 92.25 85 PRO A N 1
ATOM 664 C CA . PRO A 1 85 ? -3.149 3.495 5.474 1.00 92.25 85 PRO A CA 1
ATOM 665 C C . PRO A 1 85 ? -2.001 3.870 4.527 1.00 92.25 85 PRO A C 1
ATOM 667 O O . PRO A 1 85 ? -1.807 5.053 4.261 1.00 92.25 85 PRO A O 1
ATOM 670 N N . GLU A 1 86 ? -1.290 2.885 3.962 1.00 90.62 86 GLU A N 1
ATOM 671 C CA . GLU A 1 86 ? -0.286 3.078 2.905 1.00 90.62 86 GLU A CA 1
ATOM 672 C C . GLU A 1 86 ? -0.891 3.647 1.612 1.00 90.62 86 GLU A C 1
ATOM 674 O O . GLU A 1 86 ? -0.194 4.272 0.812 1.00 90.62 86 GLU A O 1
ATOM 679 N N . GLY A 1 87 ? -2.184 3.403 1.367 1.00 86.56 87 GLY A N 1
ATOM 680 C CA . GLY A 1 87 ? -2.923 3.874 0.191 1.00 86.56 87 GLY A CA 1
ATOM 681 C C . GLY A 1 87 ? -2.501 3.262 -1.152 1.00 86.56 87 GLY A C 1
ATOM 682 O O . GLY A 1 87 ? -3.200 3.446 -2.147 1.00 86.56 87 GLY A O 1
ATOM 683 N N . ALA A 1 88 ? -1.387 2.533 -1.216 1.00 86.56 88 ALA A N 1
ATOM 684 C CA . ALA A 1 88 ? -0.922 1.848 -2.412 1.00 86.56 88 ALA A CA 1
ATOM 685 C C . ALA A 1 88 ? -0.137 0.579 -2.060 1.00 86.56 88 ALA A C 1
ATOM 687 O O . ALA A 1 88 ? 0.485 0.509 -1.008 1.00 86.56 88 ALA A O 1
ATOM 688 N N . THR A 1 89 ? -0.118 -0.394 -2.977 1.00 90.06 89 THR A N 1
ATOM 689 C CA . THR A 1 89 ? 0.578 -1.671 -2.753 1.00 90.06 89 THR A CA 1
ATOM 690 C C . THR A 1 89 ? 2.094 -1.503 -2.574 1.00 90.06 89 THR A C 1
ATOM 692 O O . THR A 1 89 ? 2.722 -0.695 -3.261 1.00 90.06 89 THR A O 1
ATOM 695 N N . THR A 1 90 ? 2.731 -2.278 -1.715 1.00 88.62 90 THR A N 1
ATOM 696 C CA . THR A 1 90 ? 4.189 -2.312 -1.571 1.00 88.62 90 THR A CA 1
ATOM 697 C C . THR A 1 90 ? 4.735 -3.692 -1.883 1.00 88.62 90 THR A C 1
ATOM 699 O O . THR A 1 90 ? 4.001 -4.660 -2.053 1.00 88.62 90 THR A O 1
ATOM 702 N N . SER A 1 91 ? 6.057 -3.785 -2.038 1.00 85.75 91 SER A N 1
ATOM 703 C CA . SER A 1 91 ? 6.702 -5.076 -2.277 1.00 85.75 91 SER A CA 1
ATOM 704 C C . SER A 1 91 ? 6.784 -5.944 -1.021 1.00 85.75 91 SER A C 1
ATOM 706 O O . SER A 1 91 ? 7.119 -7.116 -1.147 1.00 85.75 91 SER A O 1
ATOM 708 N N . GLY A 1 92 ? 6.554 -5.372 0.168 1.00 84.62 92 GLY A N 1
ATOM 709 C CA . GLY A 1 92 ? 6.706 -6.064 1.451 1.00 84.62 92 GLY A CA 1
ATOM 710 C C . GLY A 1 92 ? 8.140 -6.465 1.803 1.00 84.62 92 GLY A C 1
ATOM 711 O O . GLY A 1 92 ? 8.321 -7.330 2.643 1.00 84.62 92 GLY A O 1
ATOM 712 N N . GLN A 1 93 ? 9.158 -5.895 1.141 1.00 85.69 93 GLN A N 1
ATOM 713 C CA . GLN A 1 93 ? 10.557 -6.342 1.290 1.00 85.69 93 GLN A CA 1
ATOM 714 C C . GLN A 1 93 ? 11.518 -5.311 1.882 1.00 85.69 93 GLN A C 1
ATOM 716 O O . GLN A 1 93 ? 12.507 -5.690 2.493 1.00 85.69 93 GLN A O 1
ATOM 721 N N . LYS A 1 94 ? 11.307 -4.015 1.619 1.00 87.31 94 LYS A N 1
ATOM 722 C CA . LYS A 1 94 ? 12.269 -2.963 2.005 1.00 87.31 94 LYS A CA 1
ATOM 723 C C . LYS A 1 94 ? 11.712 -1.982 3.021 1.00 87.31 94 LYS A C 1
ATOM 725 O O . LYS A 1 94 ? 12.433 -1.535 3.902 1.00 87.31 94 LYS A O 1
ATOM 730 N N . GLY A 1 95 ? 10.446 -1.620 2.878 1.00 90.69 95 GLY A N 1
ATOM 731 C CA . GLY A 1 95 ? 9.838 -0.636 3.750 1.00 90.69 95 GLY A CA 1
ATOM 732 C C . GLY A 1 95 ? 8.354 -0.476 3.500 1.00 90.69 95 GLY A C 1
ATOM 733 O O . GLY A 1 95 ? 7.862 -0.810 2.418 1.00 90.69 95 GLY A O 1
ATOM 734 N N . LEU A 1 96 ? 7.680 0.045 4.518 1.00 93.25 96 LEU A N 1
ATOM 735 C CA . LEU A 1 96 ? 6.289 0.477 4.455 1.00 93.25 96 LEU A CA 1
ATOM 736 C C . LEU A 1 96 ? 6.232 1.933 3.992 1.00 93.25 96 LEU A C 1
ATOM 738 O O . LEU A 1 96 ? 7.101 2.739 4.354 1.00 93.25 96 LEU A O 1
ATOM 742 N N . LEU A 1 97 ? 5.217 2.272 3.198 1.00 93.25 97 LEU A N 1
ATOM 743 C CA . LEU A 1 97 ? 4.941 3.669 2.854 1.00 93.25 97 LEU A CA 1
ATOM 744 C C . LEU A 1 97 ? 4.480 4.447 4.090 1.00 93.25 97 LEU A C 1
ATOM 746 O O . LEU A 1 97 ? 4.006 3.867 5.066 1.00 93.25 97 LEU A O 1
ATOM 750 N N . LYS A 1 98 ? 4.588 5.773 4.019 1.00 94.12 98 LYS A N 1
ATOM 751 C CA . LYS A 1 98 ? 4.065 6.675 5.039 1.00 94.12 98 LYS A CA 1
ATOM 752 C C . LYS A 1 98 ? 2.558 6.482 5.180 1.00 94.12 98 LYS A C 1
ATOM 754 O O . LYS A 1 98 ? 1.819 6.611 4.200 1.00 94.12 98 LYS A O 1
ATOM 759 N N . PHE A 1 99 ? 2.110 6.212 6.400 1.00 94.62 99 PHE A N 1
ATOM 760 C CA . PHE A 1 99 ? 0.697 6.022 6.700 1.00 94.62 99 PHE A CA 1
ATOM 761 C C . PHE A 1 99 ? -0.069 7.345 6.630 1.00 94.62 99 PHE A C 1
ATOM 763 O O . PHE A 1 99 ? 0.394 8.389 7.086 1.00 94.62 99 PHE A O 1
ATOM 770 N N . ALA A 1 100 ? -1.264 7.304 6.045 1.00 91.38 100 ALA A N 1
ATOM 771 C CA . ALA A 1 100 ? -2.190 8.426 6.074 1.00 91.38 100 ALA A CA 1
ATOM 772 C C . ALA A 1 100 ? -2.972 8.429 7.393 1.00 91.38 100 ALA A C 1
ATOM 774 O O . ALA A 1 100 ? -3.547 7.409 7.744 1.00 91.38 100 ALA A O 1
ATOM 775 N N . SER A 1 101 ? -3.070 9.576 8.063 1.00 91.38 101 SER A N 1
ATOM 776 C CA . SER A 1 101 ? -3.642 9.730 9.414 1.00 91.38 101 SER A CA 1
ATOM 777 C C . SER A 1 101 ? -5.169 9.695 9.518 1.00 91.38 101 SER A C 1
ATOM 779 O O . SER A 1 101 ? -5.736 9.587 10.603 1.00 91.38 101 SER A O 1
ATOM 781 N N . TRP A 1 102 ? -5.875 9.741 8.388 1.00 89.44 102 TRP A N 1
ATOM 782 C CA . TRP A 1 102 ? -7.338 9.773 8.378 1.00 89.44 102 TRP A CA 1
ATOM 783 C C . TRP A 1 102 ? -8.049 8.608 9.097 1.00 89.44 102 TRP A C 1
ATOM 785 O O . TRP A 1 102 ? -9.131 8.887 9.607 1.00 89.44 102 TRP A O 1
ATOM 795 N N . PRO A 1 103 ? -7.534 7.357 9.169 1.00 89.69 103 PRO A N 1
ATOM 796 C CA . PRO A 1 103 ? -8.229 6.256 9.841 1.00 89.69 103 PRO A CA 1
ATOM 797 C C . PRO A 1 103 ? -8.435 6.533 11.334 1.00 89.69 103 PRO A C 1
ATOM 799 O O . PRO A 1 103 ? -9.514 6.270 11.857 1.00 89.69 103 PRO A O 1
ATOM 802 N N . TRP A 1 104 ? -7.447 7.158 11.981 1.00 90.56 104 TRP A N 1
ATOM 803 C CA . TRP A 1 104 ? -7.496 7.535 13.398 1.00 90.56 104 TRP A CA 1
ATOM 804 C C . TRP A 1 104 ? -8.396 8.748 13.666 1.00 90.56 104 TRP A C 1
ATOM 806 O O . TRP A 1 104 ? -8.908 8.906 14.766 1.00 90.56 104 TRP A O 1
ATOM 816 N N . ASN A 1 105 ? -8.696 9.562 12.648 1.00 88.12 105 ASN A N 1
ATOM 817 C CA . ASN A 1 105 ? -9.702 10.621 12.768 1.00 88.12 105 ASN A CA 1
ATOM 818 C C . ASN A 1 105 ? -11.137 10.061 12.825 1.00 88.12 105 ASN A C 1
ATOM 820 O O . ASN A 1 105 ? -12.069 10.743 13.264 1.00 88.12 105 ASN A O 1
ATOM 824 N N . VAL A 1 106 ? -11.355 8.850 12.298 1.00 85.31 106 VAL A N 1
ATOM 825 C CA . VAL A 1 106 ? -12.697 8.274 12.159 1.00 85.31 106 VAL A CA 1
ATOM 826 C C . VAL A 1 106 ? -13.233 7.787 13.503 1.00 85.31 106 VAL A C 1
ATOM 828 O O . VAL A 1 106 ? -14.373 8.111 13.838 1.00 85.31 106 VAL A O 1
ATOM 831 N N . GLY A 1 107 ? -12.429 7.037 14.253 1.00 82.44 107 GLY A N 1
ATOM 832 C CA . GLY A 1 107 ? -12.817 6.475 15.539 1.00 82.44 107 GLY A CA 1
ATOM 833 C C . GLY A 1 107 ? -11.719 5.620 16.164 1.00 82.44 107 GLY A C 1
ATOM 834 O O . GLY A 1 107 ? -10.686 5.359 15.552 1.00 82.44 107 GLY A O 1
ATOM 835 N N . GLU A 1 108 ? -11.977 5.178 17.389 1.00 84.00 108 GLU A N 1
ATOM 836 C CA . GLU A 1 108 ? -11.100 4.342 18.211 1.00 84.00 108 GLU A CA 1
ATOM 837 C C . GLU A 1 108 ? -11.965 3.291 18.940 1.00 84.00 108 GLU A C 1
ATOM 839 O O . GLU A 1 108 ? -13.157 3.541 19.147 1.00 84.00 108 GLU A O 1
ATOM 844 N N . PRO A 1 109 ? -11.423 2.120 19.327 1.00 89.06 109 PRO A N 1
ATOM 845 C CA . PRO A 1 109 ? -10.039 1.672 19.154 1.00 89.06 109 PRO A CA 1
ATOM 846 C C . PRO A 1 109 ? -9.735 1.182 17.729 1.00 89.06 109 PRO A C 1
ATOM 848 O O . PRO A 1 109 ? -10.630 0.732 17.009 1.00 89.06 109 PRO A O 1
ATOM 851 N N . VAL A 1 110 ? -8.456 1.239 17.346 1.00 91.75 110 VAL A N 1
ATOM 852 C CA . VAL A 1 110 ? -7.929 0.748 16.062 1.00 91.75 110 VAL A CA 1
ATOM 853 C C . VAL A 1 110 ? -7.047 -0.479 16.306 1.00 91.75 110 VAL A C 1
ATOM 855 O O . VAL A 1 110 ? -6.221 -0.473 17.214 1.00 91.75 110 VAL A O 1
ATOM 858 N N . GLN A 1 111 ? -7.203 -1.525 15.496 1.00 93.50 111 GLN A N 1
ATOM 859 C CA . GLN A 1 111 ? -6.383 -2.738 15.558 1.00 93.50 111 GLN A CA 1
ATOM 860 C C . GLN A 1 111 ? -5.483 -2.818 14.330 1.00 93.50 111 GLN A C 1
ATOM 862 O O . GLN A 1 111 ? -5.969 -2.745 13.201 1.00 93.50 111 GLN A O 1
ATOM 867 N N . ALA A 1 112 ? -4.182 -3.014 14.536 1.00 94.69 112 ALA A N 1
ATOM 868 C CA . ALA A 1 112 ? -3.250 -3.235 13.440 1.00 94.69 112 ALA A CA 1
ATOM 869 C C . ALA A 1 112 ? -3.097 -4.719 13.100 1.00 94.69 112 ALA A C 1
ATOM 871 O O . ALA A 1 112 ? -3.084 -5.585 13.973 1.00 94.69 112 ALA A O 1
ATOM 872 N N . VAL A 1 113 ? -2.949 -4.999 11.812 1.00 95.19 113 VAL A N 1
ATOM 873 C CA . VAL A 1 113 ? -2.782 -6.339 11.257 1.00 95.19 113 VAL A CA 1
ATOM 874 C C . VAL A 1 113 ? -1.652 -6.301 10.244 1.00 95.19 113 VAL A C 1
ATOM 876 O O . VAL A 1 113 ? -1.631 -5.463 9.346 1.00 95.19 113 VAL A O 1
ATOM 879 N N . THR A 1 114 ? -0.705 -7.220 10.366 1.00 95.12 114 THR A N 1
ATOM 880 C CA . THR A 1 114 ? 0.371 -7.374 9.389 1.00 95.12 114 THR A CA 1
ATOM 881 C C . THR A 1 114 ? 0.116 -8.590 8.518 1.00 95.12 114 THR A C 1
ATOM 883 O O . THR A 1 114 ? -0.184 -9.672 9.015 1.00 95.12 114 THR A O 1
ATOM 886 N N . ILE A 1 115 ? 0.264 -8.406 7.217 1.00 94.62 115 ILE A N 1
ATOM 887 C CA . ILE A 1 115 ? 0.084 -9.406 6.179 1.00 94.62 115 ILE A CA 1
ATOM 888 C C . ILE A 1 115 ? 1.450 -9.676 5.558 1.00 94.62 115 ILE A C 1
ATOM 890 O O . ILE A 1 115 ? 2.137 -8.745 5.133 1.00 94.62 115 ILE A O 1
ATOM 894 N N . GLU A 1 116 ? 1.811 -10.948 5.441 1.00 93.31 116 GLU A N 1
ATOM 895 C CA . GLU A 1 116 ? 2.944 -11.414 4.647 1.00 93.31 116 GLU A CA 1
ATOM 896 C C . GLU A 1 116 ? 2.460 -12.411 3.596 1.00 93.31 116 GLU A C 1
ATOM 898 O O . GLU A 1 116 ? 1.640 -13.288 3.874 1.00 93.31 116 GLU A O 1
ATOM 903 N N . ILE A 1 117 ? 2.991 -12.301 2.378 1.00 92.19 117 ILE A N 1
ATOM 904 C CA . ILE A 1 117 ? 2.646 -13.203 1.277 1.00 92.19 117 ILE A CA 1
ATOM 905 C C . ILE A 1 117 ? 3.875 -14.011 0.902 1.00 92.19 117 ILE A C 1
ATOM 907 O O . ILE A 1 117 ? 4.884 -13.464 0.456 1.00 92.19 117 ILE A O 1
ATOM 911 N N . TYR A 1 118 ? 3.758 -15.330 1.010 1.00 90.06 118 TYR A N 1
ATOM 912 C CA . TYR A 1 118 ? 4.768 -16.264 0.545 1.00 90.06 118 TYR A CA 1
ATOM 913 C C . TYR A 1 118 ? 4.262 -17.041 -0.673 1.00 90.06 118 TYR A C 1
ATOM 915 O O . TYR A 1 118 ? 3.200 -17.668 -0.652 1.00 90.06 118 TYR A O 1
ATOM 923 N N . ARG A 1 119 ? 5.053 -17.011 -1.747 1.00 89.62 119 ARG A N 1
ATOM 924 C CA . ARG A 1 119 ? 4.840 -17.792 -2.969 1.00 89.62 119 ARG A CA 1
ATOM 925 C C . ARG A 1 119 ? 6.122 -18.565 -3.278 1.00 89.62 119 ARG A C 1
ATOM 927 O O . ARG A 1 119 ? 7.176 -17.938 -3.366 1.00 89.62 119 ARG A O 1
ATOM 934 N N . PRO A 1 120 ? 6.060 -19.891 -3.495 1.00 84.88 120 PRO A N 1
ATOM 935 C CA . PRO A 1 120 ? 7.232 -20.665 -3.914 1.00 84.88 120 PRO A CA 1
ATOM 936 C C . PRO A 1 120 ? 7.774 -20.238 -5.287 1.00 84.88 120 PRO A C 1
ATOM 938 O O . PRO A 1 120 ? 8.968 -20.340 -5.557 1.00 84.88 120 PRO A O 1
ATOM 941 N N . MET A 1 121 ? 6.899 -19.750 -6.171 1.00 81.12 121 MET A N 1
ATOM 942 C CA . MET A 1 121 ? 7.287 -19.227 -7.479 1.00 81.12 121 MET A CA 1
ATOM 943 C C . MET A 1 121 ? 7.778 -17.777 -7.346 1.00 81.12 121 MET A C 1
ATOM 945 O O . MET A 1 121 ? 7.203 -17.001 -6.585 1.00 81.12 121 MET A O 1
ATOM 949 N N . ARG A 1 122 ? 8.799 -17.382 -8.124 1.00 81.69 122 ARG A N 1
ATOM 950 C CA . ARG A 1 122 ? 9.359 -16.011 -8.163 1.00 81.69 122 ARG A CA 1
ATOM 951 C C . ARG A 1 122 ? 8.422 -14.994 -8.843 1.00 81.69 122 ARG A C 1
ATOM 953 O O . ARG A 1 122 ? 8.824 -14.284 -9.760 1.00 81.69 122 ARG A O 1
ATOM 960 N N . VAL A 1 123 ? 7.167 -14.935 -8.413 1.00 82.44 123 VAL A N 1
ATOM 961 C CA . VAL A 1 123 ? 6.151 -13.993 -8.893 1.00 82.44 123 VAL A CA 1
ATOM 962 C C . VAL A 1 123 ? 5.812 -13.041 -7.756 1.00 82.44 123 VAL A C 1
ATOM 964 O O . VAL A 1 123 ? 5.328 -13.464 -6.707 1.00 82.44 123 VAL A O 1
ATOM 967 N N . SER A 1 124 ? 6.061 -11.749 -7.964 1.00 84.88 124 SER A N 1
ATOM 968 C CA . SER A 1 124 ? 5.722 -10.718 -6.983 1.00 84.88 124 SER A CA 1
ATOM 969 C C . SER A 1 124 ? 4.199 -10.629 -6.772 1.00 84.88 124 SER A C 1
ATOM 971 O O . SER A 1 124 ? 3.455 -10.733 -7.749 1.00 84.88 124 SER A O 1
ATOM 973 N N . PRO A 1 125 ? 3.714 -10.408 -5.534 1.00 83.56 125 PRO A N 1
ATOM 974 C CA . PRO A 1 125 ? 2.279 -10.291 -5.247 1.00 83.56 125 PRO A CA 1
ATOM 975 C C . PRO A 1 125 ? 1.576 -9.119 -5.940 1.00 83.56 125 PRO A C 1
ATOM 977 O O . PRO A 1 125 ? 0.393 -9.223 -6.261 1.00 83.56 125 PRO A O 1
ATOM 980 N N . SER A 1 126 ? 2.307 -8.027 -6.173 1.00 85.00 126 SER A N 1
ATOM 981 C CA . SER A 1 126 ? 1.858 -6.867 -6.937 1.00 85.00 126 SER A CA 1
ATOM 982 C C . SER A 1 126 ? 3.033 -6.265 -7.702 1.00 85.00 126 SER A C 1
ATOM 984 O O . SER A 1 126 ? 4.183 -6.304 -7.250 1.00 85.00 126 SER A O 1
ATOM 986 N N . VAL A 1 127 ? 2.752 -5.712 -8.881 1.00 84.88 127 VAL A N 1
ATOM 987 C CA . VAL A 1 127 ? 3.753 -5.091 -9.760 1.00 84.88 127 VAL A CA 1
ATOM 988 C C . VAL A 1 127 ? 3.441 -3.609 -9.923 1.00 84.88 127 VAL A C 1
ATOM 990 O O . VAL A 1 127 ? 2.288 -3.195 -10.029 1.00 84.88 127 VAL A O 1
ATOM 993 N N . LEU A 1 128 ? 4.485 -2.779 -9.972 1.00 83.44 128 LEU A N 1
ATOM 994 C CA . LEU A 1 128 ? 4.332 -1.341 -10.165 1.00 83.44 128 LEU A CA 1
ATOM 995 C C . LEU A 1 128 ? 3.642 -1.034 -11.505 1.00 83.44 128 LEU A C 1
ATOM 997 O O . LEU A 1 128 ? 4.169 -1.360 -12.566 1.00 83.44 128 LEU A O 1
ATOM 1001 N N . GLY A 1 129 ? 2.487 -0.368 -11.444 1.00 76.81 129 GLY A N 1
ATOM 1002 C CA . GLY A 1 129 ? 1.668 -0.068 -12.624 1.00 76.81 129 GLY A CA 1
ATOM 1003 C C . GLY A 1 129 ? 0.843 -1.256 -13.137 1.00 76.81 129 GLY A C 1
ATOM 1004 O O . GLY A 1 129 ? 0.218 -1.140 -14.189 1.00 76.81 129 GLY A O 1
ATOM 1005 N N . GLY A 1 130 ? 0.834 -2.381 -12.412 1.00 79.69 130 GLY A N 1
ATOM 1006 C CA . GLY A 1 130 ? -0.067 -3.503 -12.658 1.00 79.69 130 GLY A CA 1
ATOM 1007 C C . GLY A 1 130 ? -1.527 -3.123 -12.411 1.00 79.69 130 GLY A C 1
ATOM 1008 O O . GLY A 1 130 ? -1.834 -2.176 -11.684 1.00 79.69 130 GLY A O 1
ATOM 1009 N N . ARG A 1 131 ? -2.443 -3.858 -13.046 1.00 83.94 131 ARG A N 1
ATOM 1010 C CA . ARG A 1 131 ? -3.884 -3.703 -12.814 1.00 83.94 131 ARG A CA 1
ATOM 1011 C C . ARG A 1 131 ? -4.299 -4.652 -11.690 1.00 83.94 131 ARG A C 1
ATOM 1013 O O . ARG A 1 131 ? -3.745 -5.733 -11.574 1.00 83.94 131 ARG A O 1
ATOM 1020 N N . TRP A 1 132 ? -5.325 -4.313 -10.919 1.00 81.62 132 TRP A N 1
ATOM 1021 C CA . TRP A 1 132 ? -5.780 -5.168 -9.811 1.00 81.62 132 TRP A CA 1
ATOM 1022 C C . TRP A 1 132 ? -6.096 -6.618 -10.246 1.00 81.62 132 TRP A C 1
ATOM 1024 O O . TRP A 1 132 ? -5.812 -7.565 -9.519 1.00 81.62 132 TRP A O 1
ATOM 1034 N N . TRP A 1 133 ? -6.622 -6.818 -11.462 1.00 81.12 133 TRP A N 1
ATOM 1035 C CA . TRP A 1 133 ? -6.963 -8.153 -11.964 1.00 81.12 133 TRP A CA 1
ATOM 1036 C C . TRP A 1 133 ? -5.738 -8.995 -12.323 1.00 81.12 133 TRP A C 1
ATOM 1038 O O . TRP A 1 133 ? -5.839 -10.217 -12.313 1.00 81.12 133 TRP A O 1
ATOM 1048 N N . THR A 1 134 ? -4.577 -8.390 -12.612 1.00 86.94 134 THR A N 1
ATOM 1049 C CA . THR A 1 134 ? -3.355 -9.181 -12.824 1.00 86.94 134 THR A CA 1
ATOM 1050 C C . THR A 1 134 ? -2.937 -9.849 -11.523 1.00 86.94 134 THR A C 1
ATOM 1052 O O . THR A 1 134 ? -2.593 -11.027 -11.525 1.00 86.94 134 THR A O 1
ATOM 1055 N N . ASP A 1 135 ? -3.055 -9.131 -10.406 1.00 86.94 135 ASP A N 1
ATOM 1056 C CA . ASP A 1 135 ? -2.754 -9.653 -9.072 1.00 86.94 135 ASP A CA 1
ATOM 1057 C C . ASP A 1 135 ? -3.737 -10.776 -8.689 1.00 86.94 135 ASP A C 1
ATOM 1059 O O . ASP A 1 135 ? -3.329 -11.798 -8.129 1.00 86.94 135 ASP A O 1
ATOM 1063 N N . ALA A 1 136 ? -5.014 -10.637 -9.070 1.00 85.44 136 ALA A N 1
ATOM 1064 C CA . ALA A 1 136 ? -6.024 -11.686 -8.920 1.00 85.44 136 ALA A CA 1
ATOM 1065 C C . ALA A 1 136 ? -5.701 -12.929 -9.763 1.00 85.44 136 ALA A C 1
ATOM 1067 O O . ALA A 1 136 ? -5.685 -14.037 -9.233 1.00 85.44 136 ALA A O 1
ATOM 1068 N N . LEU A 1 137 ? -5.373 -12.770 -11.050 1.00 87.81 137 LEU A N 1
ATOM 1069 C CA . LEU A 1 137 ? -4.996 -13.903 -11.900 1.00 87.81 137 LEU A CA 1
ATOM 1070 C C . LEU A 1 137 ? -3.770 -14.626 -11.343 1.00 87.81 137 LEU A C 1
ATOM 1072 O O . LEU A 1 137 ? -3.823 -15.832 -11.142 1.00 87.81 137 LEU A O 1
ATOM 1076 N N . TYR A 1 138 ? -2.686 -13.919 -11.018 1.00 86.44 1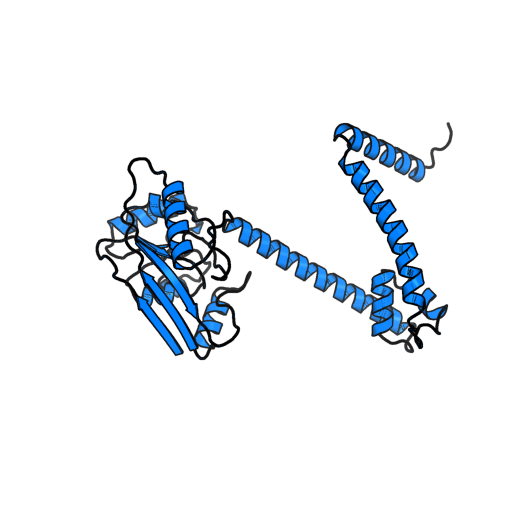38 TYR A N 1
ATOM 1077 C CA . TYR A 1 138 ? -1.514 -14.576 -10.434 1.00 86.44 138 TYR A CA 1
ATOM 1078 C C . TYR A 1 138 ? -1.835 -15.268 -9.108 1.00 86.44 138 TYR A C 1
ATOM 1080 O O . TYR A 1 138 ? -1.266 -16.311 -8.819 1.00 86.44 138 TYR A O 1
ATOM 1088 N N . THR A 1 139 ? -2.782 -14.751 -8.329 1.00 85.94 139 THR A N 1
ATOM 1089 C CA . THR A 1 139 ? -3.259 -15.420 -7.113 1.00 85.94 139 THR A CA 1
ATOM 1090 C C . THR A 1 139 ? -3.954 -16.754 -7.413 1.00 85.94 139 THR A C 1
ATOM 1092 O O . THR A 1 139 ? -3.648 -17.747 -6.753 1.00 85.94 139 THR A O 1
ATOM 1095 N N . PHE A 1 140 ? -4.834 -16.813 -8.418 1.00 83.31 140 PHE A N 1
ATOM 1096 C CA . PHE A 1 140 ? -5.553 -18.043 -8.782 1.00 83.31 140 PHE A CA 1
ATOM 1097 C C . PHE A 1 140 ? -4.697 -19.048 -9.564 1.00 83.31 140 PHE A C 1
ATOM 1099 O O . PHE A 1 140 ? -4.855 -20.255 -9.390 1.00 83.31 140 PHE A O 1
ATOM 1106 N N . PHE A 1 141 ? -3.789 -18.560 -10.413 1.00 86.31 141 PHE A N 1
ATOM 1107 C CA . PHE A 1 141 ? -2.960 -19.384 -11.294 1.00 86.31 141 PHE A CA 1
ATOM 1108 C C . PHE A 1 141 ? -1.608 -19.772 -10.679 1.00 86.31 141 PHE A C 1
ATOM 1110 O O . PHE A 1 141 ? -0.962 -20.697 -11.174 1.00 86.31 141 PHE A O 1
ATOM 1117 N N . CYS A 1 142 ? -1.161 -19.129 -9.593 1.00 86.19 142 CYS A N 1
ATOM 1118 C CA . CYS A 1 142 ? -0.025 -19.643 -8.831 1.00 86.19 142 CYS A CA 1
ATOM 1119 C C . CYS A 1 142 ? -0.436 -20.919 -8.071 1.00 86.19 142 CYS A C 1
ATOM 1121 O O . CYS A 1 142 ? -1.447 -20.926 -7.364 1.00 86.19 142 CYS A O 1
ATOM 1123 N N . PRO A 1 143 ? 0.365 -22.000 -8.146 1.00 84.44 143 PRO A N 1
ATOM 1124 C CA . PRO A 1 143 ? -0.004 -23.293 -7.568 1.00 84.44 143 PRO A CA 1
ATOM 1125 C C . PRO A 1 143 ? -0.195 -23.220 -6.047 1.00 84.44 143 PRO A C 1
ATOM 1127 O O . PRO A 1 143 ? -1.087 -23.871 -5.499 1.00 84.44 143 PRO A O 1
ATOM 1130 N N . LEU A 1 144 ? 0.589 -22.375 -5.372 1.00 88.75 144 LEU A N 1
ATOM 1131 C CA . LEU A 1 144 ? 0.518 -22.152 -3.936 1.00 88.75 144 LEU A CA 1
ATOM 1132 C C . LEU A 1 144 ? 0.782 -20.682 -3.611 1.00 88.75 144 LEU A C 1
ATOM 1134 O O . LEU A 1 144 ? 1.833 -20.148 -3.968 1.00 88.75 144 LEU A O 1
ATOM 1138 N N . THR A 1 145 ? -0.156 -20.058 -2.902 1.00 90.81 145 THR A N 1
ATOM 1139 C CA . THR A 1 145 ? 0.064 -18.764 -2.252 1.00 90.81 145 THR A CA 1
ATOM 1140 C C . THR A 1 145 ? -0.360 -18.869 -0.794 1.00 90.81 145 THR A C 1
ATOM 1142 O O . THR A 1 145 ? -1.473 -19.309 -0.499 1.00 90.81 145 THR A O 1
ATOM 1145 N N . ILE A 1 146 ? 0.549 -18.494 0.101 1.00 91.88 146 ILE A N 1
ATOM 1146 C CA . ILE A 1 146 ? 0.354 -18.535 1.546 1.00 91.88 146 ILE A CA 1
ATOM 1147 C C . ILE A 1 146 ? 0.268 -17.097 2.054 1.00 91.88 146 ILE A C 1
ATOM 1149 O O . ILE A 1 146 ? 1.220 -16.335 1.881 1.00 91.88 146 ILE A O 1
ATOM 1153 N N . TRP A 1 147 ? -0.849 -16.743 2.685 1.00 93.44 147 TRP A N 1
ATOM 1154 C CA . TRP A 1 147 ? -0.993 -15.502 3.443 1.00 93.44 147 TRP A CA 1
ATOM 1155 C C . TRP A 1 147 ? -0.753 -15.794 4.915 1.00 93.44 147 TRP A C 1
ATOM 1157 O O . TRP A 1 147 ? -1.400 -16.672 5.483 1.00 93.44 147 TRP A O 1
ATOM 1167 N N . LYS A 1 148 ? 0.163 -15.056 5.532 1.00 94.31 148 LYS A N 1
ATOM 1168 C CA . LYS A 1 148 ? 0.312 -15.009 6.985 1.00 94.31 148 LYS A CA 1
ATOM 1169 C C . LYS A 1 148 ? -0.284 -13.699 7.464 1.00 94.31 148 LYS A C 1
ATOM 1171 O O . LYS A 1 148 ? 0.143 -12.637 7.020 1.00 94.31 148 LYS A O 1
ATOM 1176 N N . VAL A 1 149 ? -1.294 -13.790 8.308 1.00 95.19 149 VAL A N 1
ATOM 1177 C CA . VAL A 1 149 ? -2.018 -12.658 8.872 1.00 95.19 149 VAL A CA 1
ATOM 1178 C C . VAL A 1 149 ? -1.739 -12.665 10.365 1.00 95.19 149 VAL A C 1
ATOM 1180 O O . VAL A 1 149 ? -2.159 -13.586 11.056 1.00 95.19 149 VAL A O 1
ATOM 1183 N N . ASN A 1 150 ? -1.021 -11.659 10.858 1.00 94.88 150 ASN A N 1
ATOM 1184 C CA . ASN A 1 150 ? -0.712 -11.526 12.278 1.00 94.88 150 ASN A CA 1
ATOM 1185 C C . ASN A 1 150 ? -1.452 -10.312 12.840 1.00 94.88 150 ASN A C 1
ATOM 1187 O O . ASN A 1 150 ? -1.285 -9.190 12.355 1.00 94.88 150 ASN A O 1
ATOM 1191 N N . VAL A 1 151 ? -2.269 -10.539 13.862 1.00 95.12 151 VAL A N 1
ATOM 1192 C CA . VAL A 1 151 ? -2.996 -9.491 14.580 1.00 95.12 151 VAL A CA 1
ATOM 1193 C C . VAL A 1 151 ? -2.088 -8.924 15.671 1.00 95.12 151 VAL A C 1
ATOM 1195 O O . VAL A 1 151 ? -1.626 -9.652 16.549 1.00 95.12 151 VAL A O 1
ATOM 1198 N N . LEU A 1 152 ? -1.810 -7.622 15.605 1.00 93.56 152 LEU A N 1
ATOM 1199 C CA . LEU A 1 152 ? -0.995 -6.900 16.588 1.00 93.56 152 LEU A CA 1
ATOM 1200 C C . LEU A 1 152 ? -1.875 -6.355 17.711 1.00 93.56 152 LEU A C 1
ATOM 1202 O O . LEU A 1 152 ? -3.019 -6.033 17.428 1.00 93.56 152 LEU A O 1
ATOM 1206 N N . PRO A 1 153 ? -1.375 -6.183 18.949 1.00 90.12 153 PRO A N 1
ATOM 1207 C CA . PRO A 1 153 ? -2.173 -5.673 20.068 1.00 90.12 153 PRO A CA 1
ATOM 1208 C C . PRO A 1 153 ? -2.701 -4.251 19.818 1.00 90.12 153 PRO A C 1
ATOM 1210 O O . PRO A 1 153 ? -2.040 -3.448 19.155 1.00 90.12 153 PRO A O 1
ATOM 1213 N N . ILE A 1 154 ? -3.872 -3.930 20.386 1.00 88.62 154 ILE A N 1
ATOM 1214 C CA . ILE A 1 154 ? -4.461 -2.585 20.299 1.00 88.62 154 ILE A CA 1
ATOM 1215 C C . ILE A 1 154 ? -3.533 -1.589 20.981 1.00 88.62 154 ILE A C 1
ATOM 1217 O O . ILE A 1 154 ? -3.118 -1.781 22.126 1.00 88.62 154 ILE A O 1
ATOM 1221 N N . VAL A 1 155 ? 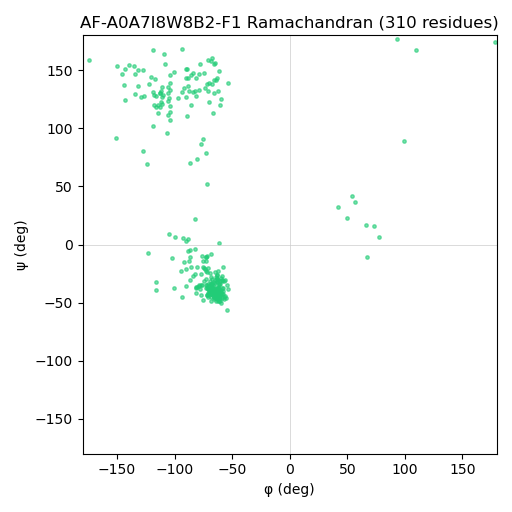-3.262 -0.483 20.294 1.00 85.94 155 VAL A N 1
ATOM 1222 C CA . VAL A 1 155 ? -2.509 0.628 20.862 1.00 85.94 155 VAL A CA 1
ATOM 1223 C C . VAL A 1 155 ? -3.477 1.749 21.215 1.00 85.94 155 VAL A C 1
ATOM 1225 O O . VAL A 1 155 ? -4.083 2.360 20.333 1.00 85.94 155 VAL A O 1
ATOM 1228 N N . ALA A 1 156 ? -3.604 2.025 22.514 1.00 82.88 156 ALA A N 1
ATOM 1229 C CA . ALA A 1 156 ? -4.371 3.161 23.008 1.00 82.88 156 ALA A CA 1
ATOM 1230 C C . ALA A 1 156 ? -3.723 4.486 22.580 1.00 82.88 156 ALA A C 1
ATOM 1232 O O . ALA A 1 156 ? -2.487 4.630 22.564 1.00 82.88 156 ALA A O 1
ATOM 1233 N N . ARG A 1 157 ? -4.568 5.459 22.240 1.00 84.12 157 ARG A N 1
ATOM 1234 C CA . ARG A 1 157 ? -4.143 6.826 21.960 1.00 84.12 157 ARG A CA 1
ATOM 1235 C C . ARG A 1 157 ? -3.628 7.490 23.233 1.00 84.12 157 ARG A C 1
ATOM 1237 O O . ARG A 1 157 ? -4.197 7.305 24.305 1.00 84.12 157 ARG A O 1
ATOM 1244 N N . ARG A 1 158 ? -2.531 8.239 23.113 1.00 87.19 158 ARG A N 1
ATOM 1245 C CA . ARG A 1 158 ? -2.018 9.078 24.206 1.00 87.19 158 ARG A CA 1
ATOM 1246 C C . ARG A 1 158 ? -2.722 10.438 24.163 1.00 87.19 158 ARG A C 1
ATOM 1248 O O . ARG A 1 158 ? -3.026 10.918 23.076 1.00 87.19 158 ARG A O 1
ATOM 1255 N N . GLU A 1 159 ? -2.961 11.044 25.324 1.00 75.00 159 GLU A N 1
ATOM 1256 C CA . GLU A 1 159 ? -3.775 12.268 25.457 1.00 75.00 159 GLU A CA 1
ATOM 1257 C C . GLU A 1 159 ? -3.234 13.461 24.643 1.00 75.00 159 GLU A C 1
ATOM 1259 O O . GLU A 1 159 ? -4.024 14.224 24.095 1.00 75.00 159 GLU A O 1
ATOM 1264 N N . ASP A 1 160 ? -1.911 13.551 24.462 1.00 81.56 160 ASP A N 1
ATOM 1265 C CA . ASP A 1 160 ? -1.245 14.636 23.723 1.00 81.56 160 ASP A CA 1
ATOM 1266 C C . ASP A 1 160 ? -0.859 14.276 22.271 1.00 81.56 160 ASP A C 1
ATOM 1268 O O . ASP A 1 160 ? -0.167 15.043 21.605 1.00 81.56 160 ASP A O 1
ATOM 1272 N N . GLU A 1 161 ? -1.253 13.103 21.762 1.00 88.69 161 GLU A N 1
ATOM 1273 C CA . GLU A 1 161 ? -0.785 12.606 20.459 1.00 88.69 161 GLU A CA 1
ATOM 1274 C C . GLU A 1 161 ? -1.695 13.052 19.301 1.00 88.69 161 GLU A C 1
ATOM 1276 O O . GLU A 1 161 ? -2.916 12.826 19.283 1.00 88.69 161 GLU A O 1
ATOM 1281 N N . SER A 1 162 ? -1.083 13.661 18.286 1.00 90.81 162 SER A N 1
ATOM 1282 C CA . SER A 1 162 ? -1.758 14.035 17.041 1.00 90.81 162 SER A CA 1
ATOM 1283 C C . SER A 1 162 ? -2.103 12.814 16.174 1.00 90.81 162 SER A C 1
ATOM 1285 O O . SER A 1 162 ? -1.488 11.753 16.279 1.00 90.81 162 SER A O 1
ATOM 1287 N N . ASP A 1 163 ? -3.073 12.968 15.260 1.00 90.25 163 ASP A N 1
ATOM 1288 C CA . ASP A 1 163 ? -3.478 11.895 14.329 1.00 90.25 163 ASP A CA 1
ATOM 1289 C C . ASP A 1 163 ? -2.303 11.416 13.437 1.00 90.25 163 ASP A C 1
ATOM 1291 O O . ASP A 1 163 ? -2.285 10.271 12.983 1.00 90.25 163 ASP A O 1
ATOM 1295 N N . ASP A 1 164 ? -1.316 12.279 13.172 1.00 90.94 164 ASP A N 1
ATOM 1296 C CA . ASP A 1 164 ? -0.123 11.941 12.385 1.00 90.94 164 ASP A CA 1
ATOM 1297 C C . ASP A 1 164 ? 0.930 11.184 13.216 1.00 90.94 164 ASP A C 1
ATOM 1299 O O . ASP A 1 164 ? 1.578 10.270 12.701 1.00 90.94 164 ASP A O 1
ATOM 1303 N N . GLU A 1 165 ? 1.091 11.523 14.497 1.00 92.12 165 GLU A N 1
ATOM 1304 C CA . GLU A 1 165 ? 2.028 10.843 15.404 1.00 92.12 165 GLU A CA 1
ATOM 1305 C C . GLU A 1 165 ? 1.558 9.428 15.741 1.00 92.12 165 GLU A C 1
ATOM 1307 O O . GLU A 1 165 ? 2.354 8.489 15.673 1.00 92.12 165 GLU A O 1
ATOM 1312 N N . ILE A 1 166 ? 0.256 9.243 15.994 1.00 92.25 166 ILE A N 1
ATOM 1313 C CA . ILE A 1 166 ? -0.305 7.902 16.198 1.00 92.25 166 ILE A CA 1
ATOM 1314 C C . ILE A 1 166 ? -0.134 7.053 14.934 1.00 92.25 166 ILE A C 1
ATOM 1316 O O . ILE A 1 166 ? 0.291 5.901 15.022 1.00 92.25 166 ILE A O 1
ATOM 1320 N N . ALA A 1 167 ? -0.364 7.626 13.748 1.00 92.94 167 ALA A N 1
ATOM 1321 C CA . ALA A 1 167 ? -0.154 6.933 12.480 1.00 92.94 167 ALA A CA 1
ATOM 1322 C C . ALA A 1 167 ? 1.301 6.475 12.308 1.00 92.94 167 ALA A C 1
ATOM 1324 O O . ALA A 1 167 ? 1.544 5.340 11.891 1.00 92.94 167 ALA A O 1
ATOM 1325 N N . LEU A 1 168 ? 2.262 7.336 12.664 1.00 93.44 168 LEU A N 1
ATOM 1326 C CA . LEU A 1 168 ? 3.686 7.013 12.629 1.00 93.44 168 LEU A CA 1
ATOM 1327 C C . LEU A 1 168 ? 4.037 5.902 13.625 1.00 93.44 168 LEU A C 1
ATOM 1329 O O . LEU A 1 168 ? 4.735 4.960 13.260 1.00 93.44 168 LEU A O 1
ATOM 1333 N N . ARG A 1 169 ? 3.496 5.946 14.845 1.00 93.19 169 ARG A N 1
ATOM 1334 C CA . ARG A 1 169 ? 3.702 4.906 15.863 1.00 93.19 169 ARG A CA 1
ATOM 1335 C C . ARG A 1 169 ? 3.187 3.541 15.404 1.00 93.19 169 ARG A C 1
ATOM 1337 O O . ARG A 1 169 ? 3.882 2.537 15.554 1.00 93.19 169 ARG A O 1
ATOM 1344 N N . TYR A 1 170 ? 2.004 3.501 14.791 1.00 93.81 170 TYR A N 1
ATOM 1345 C CA . TYR A 1 170 ? 1.473 2.284 14.169 1.00 93.81 170 TYR A CA 1
ATOM 1346 C C . TYR A 1 170 ? 2.354 1.806 13.007 1.00 93.81 170 TYR A C 1
ATOM 1348 O O . TYR A 1 170 ? 2.621 0.609 12.886 1.00 93.81 170 TYR A O 1
ATOM 1356 N N . GLN A 1 171 ? 2.849 2.727 12.176 1.00 94.69 171 GLN A N 1
ATOM 1357 C CA . GLN A 1 171 ? 3.764 2.405 11.082 1.00 94.69 171 GLN A CA 1
ATOM 1358 C C . GLN A 1 171 ? 5.065 1.781 11.600 1.00 94.69 171 GLN A C 1
ATOM 1360 O O . GLN A 1 171 ? 5.508 0.771 11.057 1.00 94.69 171 GLN A O 1
ATOM 1365 N N . GLU A 1 172 ? 5.666 2.343 12.648 1.00 94.31 172 GLU A N 1
ATOM 1366 C CA . GLU A 1 172 ? 6.886 1.829 13.278 1.00 94.31 172 GLU A CA 1
ATOM 1367 C C . GLU A 1 172 ? 6.667 0.464 13.931 1.00 94.31 172 GLU A C 1
ATOM 1369 O O . GLU A 1 172 ? 7.484 -0.437 13.752 1.00 94.31 172 GLU A O 1
ATOM 1374 N N . GLN A 1 173 ? 5.543 0.269 14.624 1.00 94.31 173 GLN A N 1
ATOM 1375 C CA . GLN A 1 173 ? 5.200 -1.015 15.235 1.00 94.31 173 GLN A CA 1
ATOM 1376 C C . GLN A 1 173 ? 5.037 -2.119 14.180 1.00 94.31 173 GLN A C 1
ATOM 1378 O O . GLN A 1 173 ? 5.587 -3.213 14.328 1.00 94.31 173 GLN A O 1
ATOM 1383 N N . MET A 1 174 ? 4.313 -1.831 13.094 1.00 94.81 174 MET A N 1
ATOM 1384 C CA . MET A 1 174 ? 4.129 -2.769 11.985 1.00 94.81 174 MET A CA 1
ATOM 1385 C C . MET A 1 174 ? 5.443 -3.032 11.246 1.00 94.81 174 MET A C 1
ATOM 1387 O O . MET A 1 174 ? 5.743 -4.178 10.915 1.00 94.81 174 MET A O 1
ATOM 1391 N N . ALA A 1 175 ? 6.249 -1.990 11.025 1.00 94.75 175 ALA A N 1
ATOM 1392 C CA . ALA A 1 175 ? 7.562 -2.101 10.402 1.00 94.75 175 ALA A CA 1
ATOM 1393 C C . ALA A 1 175 ? 8.509 -2.969 11.245 1.00 94.75 175 ALA A C 1
ATOM 1395 O O . ALA A 1 175 ? 9.151 -3.864 10.703 1.00 94.75 175 ALA A O 1
ATOM 1396 N N . HIS A 1 176 ? 8.528 -2.783 12.568 1.00 94.25 176 HIS A N 1
ATOM 1397 C CA . HIS A 1 176 ? 9.319 -3.598 13.488 1.00 94.25 176 HIS A CA 1
ATOM 1398 C C . HIS A 1 176 ? 8.892 -5.072 13.457 1.00 94.25 176 HIS A C 1
ATOM 1400 O O . HIS A 1 176 ? 9.744 -5.955 13.386 1.00 94.25 176 HIS A O 1
ATOM 1406 N N . HIS A 1 177 ? 7.583 -5.352 13.459 1.00 93.69 177 HIS A N 1
ATOM 1407 C CA . HIS A 1 177 ? 7.078 -6.727 13.389 1.00 93.69 177 HIS A CA 1
ATOM 1408 C C . HIS A 1 177 ? 7.426 -7.416 12.059 1.00 93.69 177 HIS A C 1
ATOM 1410 O O . HIS A 1 177 ? 7.817 -8.579 12.053 1.00 93.69 177 HIS A O 1
ATOM 1416 N N . LEU A 1 178 ? 7.342 -6.684 10.944 1.00 92.81 178 LEU A N 1
ATOM 1417 C CA . LEU A 1 178 ? 7.672 -7.178 9.603 1.00 92.81 178 LEU A CA 1
ATOM 1418 C C . LEU A 1 178 ? 9.178 -7.144 9.278 1.00 92.81 178 LEU A C 1
ATOM 1420 O O . LEU A 1 178 ? 9.569 -7.571 8.195 1.00 92.81 178 LEU A O 1
ATOM 1424 N N . GLN A 1 179 ? 10.022 -6.622 10.176 1.00 93.56 179 GLN A N 1
ATOM 1425 C CA . GLN A 1 179 ? 11.454 -6.380 9.936 1.00 93.56 179 GLN A CA 1
ATOM 1426 C C . GLN A 1 179 ? 11.718 -5.468 8.716 1.00 93.56 179 GLN A C 1
ATOM 1428 O O . GLN A 1 179 ? 12.675 -5.647 7.962 1.00 93.56 179 GLN A O 1
ATOM 1433 N N . LEU A 1 180 ? 10.852 -4.472 8.519 1.00 93.56 180 LEU A N 1
ATOM 1434 C CA . LEU A 1 180 ? 10.906 -3.480 7.446 1.00 93.56 180 LEU A CA 1
ATOM 1435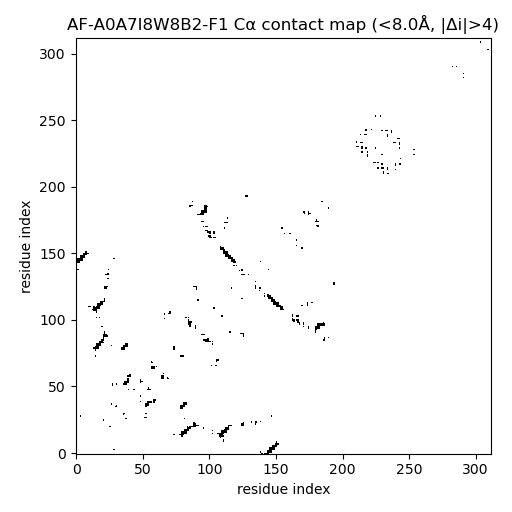 C C . LEU A 1 180 ? 11.282 -2.097 7.990 1.00 93.56 180 LEU A C 1
ATOM 1437 O O . LEU A 1 180 ? 11.170 -1.824 9.181 1.00 93.56 180 LEU A O 1
ATOM 1441 N N . SER A 1 181 ? 11.694 -1.185 7.107 1.00 92.19 181 SER A N 1
ATOM 1442 C CA . SER A 1 181 ? 11.904 0.222 7.474 1.00 92.19 181 SER A CA 1
ATOM 1443 C C . SER A 1 181 ? 10.621 1.046 7.310 1.00 92.19 181 SER A C 1
ATOM 1445 O O . SER A 1 181 ? 9.936 0.947 6.287 1.00 92.19 181 SER A O 1
ATOM 1447 N N . SER A 1 182 ? 10.303 1.908 8.277 1.00 92.25 182 SER A N 1
ATOM 1448 C CA . SER A 1 182 ? 9.310 2.968 8.090 1.00 92.25 182 SER A CA 1
ATOM 1449 C C . SER A 1 182 ? 9.885 4.022 7.135 1.00 92.25 182 SER A C 1
ATOM 1451 O O . SER A 1 182 ? 10.974 4.552 7.348 1.00 92.25 182 SER A O 1
ATOM 1453 N N . THR A 1 183 ? 9.199 4.291 6.021 1.00 92.50 183 THR A N 1
ATOM 1454 C CA . THR A 1 183 ? 9.645 5.302 5.051 1.00 92.50 183 THR A CA 1
ATOM 1455 C C . THR A 1 183 ? 8.757 6.540 5.079 1.00 92.50 183 THR A C 1
ATOM 1457 O O . THR A 1 183 ? 7.579 6.473 5.424 1.00 92.50 183 THR A O 1
ATOM 1460 N N . ASN A 1 184 ? 9.323 7.670 4.651 1.00 92.69 184 ASN A N 1
ATOM 1461 C CA . ASN A 1 184 ? 8.602 8.936 4.490 1.00 92.69 184 ASN A CA 1
ATOM 1462 C C . ASN A 1 184 ? 7.956 9.089 3.103 1.00 92.69 184 ASN A C 1
ATOM 1464 O O . ASN A 1 184 ? 7.413 10.149 2.797 1.00 92.69 184 ASN A O 1
ATOM 1468 N N . PHE A 1 185 ? 8.020 8.055 2.258 1.00 91.44 185 PHE A N 1
ATOM 1469 C CA . PHE A 1 185 ? 7.441 8.083 0.919 1.00 91.44 185 PHE A CA 1
ATOM 1470 C C . PHE A 1 185 ? 5.939 7.852 0.980 1.00 91.44 185 PHE A C 1
ATOM 1472 O O . PHE A 1 185 ? 5.461 6.921 1.623 1.00 91.44 185 PHE A O 1
ATOM 1479 N N . THR A 1 186 ? 5.192 8.684 0.274 1.00 90.94 186 THR A N 1
ATOM 1480 C CA . THR A 1 186 ? 3.735 8.627 0.214 1.00 90.94 186 THR A CA 1
ATOM 1481 C C . THR A 1 186 ? 3.251 7.804 -0.980 1.00 90.94 186 THR A C 1
ATOM 1483 O O . THR A 1 186 ? 3.996 7.488 -1.915 1.00 90.94 186 THR A O 1
ATOM 1486 N N . CYS A 1 187 ? 1.955 7.490 -0.998 1.00 87.94 187 CYS A N 1
ATOM 1487 C CA . CYS A 1 187 ? 1.326 6.873 -2.163 1.00 87.94 187 CYS A CA 1
ATOM 1488 C C . CYS A 1 187 ? 1.445 7.740 -3.433 1.00 87.94 187 CYS A C 1
ATOM 1490 O O . CYS A 1 187 ? 1.555 7.190 -4.530 1.00 87.94 187 CYS A O 1
ATOM 1492 N N . ALA A 1 188 ? 1.478 9.072 -3.298 1.00 87.56 188 ALA A N 1
ATOM 1493 C CA . ALA A 1 188 ? 1.635 9.997 -4.418 1.00 87.56 188 ALA A CA 1
ATOM 1494 C C . ALA A 1 188 ? 3.021 9.855 -5.065 1.00 87.56 188 ALA A C 1
ATOM 1496 O O . ALA A 1 188 ? 3.111 9.691 -6.282 1.00 87.56 188 ALA A O 1
ATOM 1497 N N . ASP A 1 189 ? 4.077 9.773 -4.251 1.00 90.25 189 ASP A N 1
ATOM 1498 C CA . ASP A 1 189 ? 5.453 9.580 -4.730 1.00 90.25 189 ASP A CA 1
ATOM 1499 C C . ASP A 1 189 ? 5.589 8.274 -5.526 1.00 90.25 189 ASP A C 1
ATOM 1501 O O . ASP A 1 189 ? 6.239 8.214 -6.575 1.00 90.25 189 ASP A O 1
ATOM 1505 N N . LYS A 1 190 ? 4.910 7.209 -5.074 1.00 88.44 190 LYS A N 1
ATOM 1506 C CA . LYS A 1 190 ? 4.857 5.934 -5.802 1.00 88.44 190 LYS A CA 1
ATOM 1507 C C . LYS A 1 190 ? 4.191 6.093 -7.174 1.00 88.44 190 LYS A C 1
ATOM 1509 O O . LYS A 1 190 ? 4.675 5.513 -8.151 1.00 88.44 190 LYS A O 1
ATOM 1514 N N . VAL A 1 191 ? 3.091 6.844 -7.263 1.00 86.69 191 VAL A N 1
ATOM 1515 C CA . VAL A 1 191 ? 2.380 7.099 -8.530 1.00 86.69 191 VAL A CA 1
ATOM 1516 C C . VAL A 1 191 ? 3.256 7.898 -9.493 1.00 86.69 191 VAL A C 1
ATOM 1518 O O . VAL A 1 191 ? 3.348 7.544 -10.672 1.00 86.69 191 VAL A O 1
ATOM 1521 N N . GLU A 1 192 ? 3.958 8.920 -9.007 1.00 88.00 192 GLU A N 1
ATOM 1522 C CA . GLU A 1 192 ? 4.900 9.696 -9.816 1.00 88.00 192 GLU A CA 1
ATOM 1523 C C . GLU A 1 192 ? 6.050 8.832 -10.339 1.00 88.00 192 GLU A C 1
ATOM 1525 O O . GLU A 1 192 ? 6.379 8.861 -11.528 1.00 88.00 192 GLU A O 1
ATOM 1530 N N . LEU A 1 193 ? 6.616 7.984 -9.481 1.00 87.38 193 LEU A N 1
ATOM 1531 C CA . LEU A 1 193 ? 7.668 7.050 -9.862 1.00 87.38 193 LEU A CA 1
ATOM 1532 C C . LEU A 1 193 ? 7.176 6.032 -10.903 1.00 87.38 193 LEU A C 1
ATOM 1534 O O . LEU A 1 193 ? 7.897 5.741 -11.863 1.00 87.38 193 LEU A O 1
ATOM 1538 N N . ALA A 1 194 ? 5.948 5.523 -10.765 1.00 86.81 194 ALA A N 1
ATOM 1539 C CA . ALA A 1 194 ? 5.329 4.650 -11.760 1.00 86.81 194 ALA A CA 1
ATOM 1540 C C . ALA A 1 194 ? 5.179 5.358 -13.113 1.00 86.81 194 ALA A C 1
ATOM 1542 O O . ALA A 1 194 ? 5.609 4.824 -14.138 1.00 86.81 194 ALA A O 1
ATOM 1543 N N . LYS A 1 195 ? 4.648 6.587 -13.114 1.00 87.00 195 LYS A N 1
ATOM 1544 C CA . LYS A 1 195 ? 4.490 7.408 -14.321 1.00 87.00 195 LYS A CA 1
ATOM 1545 C C . LYS A 1 195 ? 5.833 7.655 -15.007 1.00 87.00 195 LYS A C 1
ATOM 1547 O O . LYS A 1 195 ? 5.955 7.435 -16.210 1.00 87.00 195 LYS A O 1
ATOM 1552 N N . ASN A 1 196 ? 6.857 8.021 -14.241 1.00 87.31 196 ASN A N 1
ATOM 1553 C CA . ASN A 1 196 ? 8.198 8.279 -14.761 1.00 87.31 196 ASN A CA 1
ATOM 1554 C C . ASN A 1 196 ? 8.841 7.023 -15.366 1.00 87.31 196 ASN A C 1
ATOM 1556 O O . ASN A 1 196 ? 9.483 7.102 -16.414 1.00 87.31 196 ASN A O 1
ATOM 1560 N N . ARG A 1 197 ? 8.653 5.847 -14.754 1.00 85.44 197 ARG A N 1
ATOM 1561 C CA . ARG A 1 197 ? 9.156 4.576 -15.305 1.00 85.44 197 ARG A CA 1
ATOM 1562 C C . ARG A 1 197 ? 8.444 4.179 -16.594 1.00 85.44 197 ARG A C 1
ATOM 1564 O O . ARG A 1 197 ? 9.106 3.764 -17.543 1.00 85.44 197 ARG A O 1
ATOM 1571 N N . LEU A 1 198 ? 7.122 4.333 -16.645 1.00 81.75 198 LEU A N 1
ATOM 1572 C CA . LEU A 1 198 ? 6.337 4.058 -17.849 1.00 81.75 198 LEU A CA 1
ATOM 1573 C C . LEU A 1 198 ? 6.720 5.006 -18.990 1.00 81.75 198 LEU A C 1
ATOM 1575 O O . LEU A 1 198 ? 6.926 4.555 -20.116 1.00 81.75 198 LEU A O 1
ATOM 1579 N N . PHE A 1 199 ? 6.904 6.293 -18.690 1.00 83.25 199 PHE A N 1
ATOM 1580 C CA . PHE A 1 199 ? 7.338 7.279 -19.675 1.00 83.25 199 PHE A CA 1
ATOM 1581 C C . PHE A 1 199 ? 8.727 6.950 -20.237 1.00 83.25 199 PHE A C 1
ATOM 1583 O O . PHE A 1 199 ? 8.887 6.857 -21.453 1.00 83.25 199 PHE A O 1
ATOM 1590 N N . LYS A 1 200 ? 9.713 6.663 -19.374 1.00 83.44 200 LYS A N 1
ATOM 1591 C CA . LYS A 1 200 ? 11.064 6.255 -19.803 1.00 83.44 200 LYS A CA 1
ATOM 1592 C C . LYS A 1 200 ? 11.051 4.984 -20.652 1.00 83.44 200 LYS A C 1
ATOM 1594 O O . LYS A 1 200 ? 11.740 4.921 -21.665 1.00 83.44 200 LYS A O 1
ATOM 1599 N N . ARG A 1 201 ? 10.232 3.992 -20.284 1.00 78.31 201 ARG A N 1
ATOM 1600 C CA . ARG A 1 201 ? 10.065 2.763 -21.074 1.00 78.31 201 ARG A CA 1
ATOM 1601 C C . ARG A 1 201 ? 9.483 3.055 -22.459 1.00 78.31 201 ARG A C 1
ATOM 1603 O O . ARG A 1 201 ? 9.955 2.483 -23.435 1.00 78.31 201 ARG A O 1
ATOM 1610 N N . SER A 1 202 ? 8.515 3.970 -22.552 1.00 75.81 202 SER A N 1
ATOM 1611 C CA . SER A 1 202 ? 7.939 4.388 -23.838 1.00 75.81 202 SER A CA 1
ATOM 1612 C C . SER A 1 202 ? 8.925 5.165 -24.721 1.00 75.81 202 SER A C 1
ATOM 1614 O O . SER A 1 202 ? 8.896 5.028 -25.942 1.00 75.81 202 SER A O 1
ATOM 1616 N N . GLN A 1 203 ? 9.830 5.949 -24.127 1.00 74.38 203 GLN A N 1
ATOM 1617 C CA . GLN A 1 203 ? 10.876 6.637 -24.883 1.00 74.38 203 GLN A CA 1
ATOM 1618 C C . GLN A 1 203 ? 11.943 5.665 -25.386 1.00 74.38 203 GLN A C 1
ATOM 1620 O O . GLN A 1 203 ? 12.277 5.713 -26.563 1.00 74.38 203 GLN A O 1
ATOM 1625 N N . GLY A 1 204 ? 12.387 4.713 -24.557 1.00 70.88 204 GLY A N 1
ATOM 1626 C CA . GLY A 1 204 ? 13.303 3.658 -25.002 1.00 70.88 204 GLY A CA 1
ATOM 1627 C C . GLY A 1 204 ? 12.738 2.819 -26.156 1.00 70.88 204 GLY A C 1
ATOM 1628 O O . GLY A 1 204 ? 13.467 2.488 -27.088 1.00 70.88 204 GLY A O 1
ATOM 1629 N N . SER A 1 205 ? 11.429 2.528 -26.157 1.00 70.81 205 SER A N 1
ATOM 1630 C CA . SER A 1 205 ? 10.788 1.848 -27.294 1.00 70.81 205 SER A CA 1
ATOM 1631 C C . SER A 1 205 ? 10.724 2.706 -28.561 1.00 70.81 205 SER A C 1
ATOM 1633 O O . SER A 1 205 ? 10.825 2.181 -29.661 1.00 70.81 205 SER A O 1
ATOM 1635 N N . LYS A 1 206 ? 10.565 4.029 -28.432 1.00 74.00 206 LYS A N 1
ATOM 1636 C CA . LYS A 1 206 ? 10.573 4.929 -29.595 1.00 74.00 206 LYS A CA 1
ATOM 1637 C C . LYS A 1 206 ? 11.968 5.052 -30.197 1.00 74.00 206 LYS A C 1
ATOM 1639 O O . LYS A 1 206 ? 12.094 5.000 -31.412 1.00 74.00 206 LYS A O 1
ATOM 1644 N N . GLU A 1 207 ? 12.990 5.154 -29.352 1.00 75.38 207 GLU A N 1
ATOM 1645 C CA . GLU A 1 207 ? 14.383 5.236 -29.795 1.00 75.38 207 GLU A CA 1
ATOM 1646 C C . GLU A 1 207 ? 14.826 3.946 -30.490 1.00 75.38 207 GLU A C 1
ATOM 1648 O O . GLU A 1 207 ? 15.401 3.978 -31.569 1.00 75.38 207 GLU A O 1
ATOM 1653 N N . THR A 1 208 ? 14.479 2.788 -29.921 1.00 77.75 208 THR A N 1
ATOM 1654 C CA . THR A 1 208 ? 14.767 1.491 -30.557 1.00 77.75 208 THR A CA 1
ATOM 1655 C C . THR A 1 208 ? 14.053 1.331 -31.895 1.00 77.75 208 THR A C 1
ATOM 1657 O O . THR A 1 208 ? 14.699 0.929 -32.857 1.00 77.75 208 THR A O 1
ATOM 1660 N N . ASN A 1 209 ? 12.779 1.727 -31.998 1.00 80.69 209 ASN A N 1
ATOM 1661 C CA . ASN A 1 209 ? 12.065 1.726 -33.277 1.00 80.69 209 ASN A CA 1
ATOM 1662 C C . ASN A 1 209 ? 12.714 2.667 -34.308 1.00 80.69 209 ASN A C 1
ATOM 1664 O O . ASN A 1 209 ? 12.871 2.273 -35.459 1.00 80.69 209 ASN A O 1
ATOM 1668 N N . ARG A 1 210 ? 13.135 3.874 -33.900 1.00 83.88 210 ARG A N 1
ATOM 1669 C CA . ARG A 1 210 ? 13.826 4.837 -34.775 1.00 83.88 210 ARG A CA 1
ATOM 1670 C C . ARG A 1 210 ? 15.157 4.280 -35.284 1.00 83.88 210 ARG A C 1
ATOM 1672 O O . ARG A 1 210 ? 15.419 4.331 -36.481 1.00 83.88 210 ARG A O 1
ATOM 1679 N N . ILE A 1 211 ? 15.967 3.696 -34.400 1.00 83.06 211 ILE A N 1
ATOM 1680 C CA . ILE A 1 211 ? 17.239 3.065 -34.777 1.00 83.06 211 ILE A CA 1
ATOM 1681 C C . ILE A 1 211 ? 16.987 1.884 -35.721 1.00 83.06 211 ILE A C 1
ATOM 1683 O O . ILE A 1 211 ? 17.686 1.745 -36.718 1.00 83.06 211 ILE A O 1
ATOM 1687 N N . ASP A 1 212 ? 15.976 1.053 -35.463 1.00 84.94 212 ASP A N 1
ATOM 1688 C CA . ASP A 1 212 ? 15.653 -0.088 -36.326 1.00 84.94 212 ASP A CA 1
ATOM 1689 C C . ASP A 1 212 ? 15.120 0.356 -37.710 1.00 84.94 212 ASP A C 1
ATOM 1691 O O . ASP A 1 212 ? 15.355 -0.326 -38.709 1.00 84.94 212 ASP A O 1
ATOM 1695 N N . GLU A 1 213 ? 14.455 1.512 -37.809 1.00 86.06 213 GLU A N 1
ATOM 1696 C CA . GLU A 1 213 ? 14.098 2.149 -39.087 1.00 86.06 213 GLU A CA 1
ATOM 1697 C C . GLU A 1 213 ? 15.333 2.665 -39.837 1.00 86.06 213 GLU A C 1
ATOM 1699 O O . GLU A 1 213 ? 15.479 2.393 -41.030 1.00 86.06 213 GLU A O 1
ATOM 1704 N N . MET A 1 214 ? 16.258 3.332 -39.143 1.00 83.88 214 MET A N 1
ATOM 1705 C CA . MET A 1 214 ? 17.530 3.785 -39.718 1.00 83.88 214 MET A CA 1
ATOM 1706 C C . MET A 1 214 ? 18.385 2.603 -40.200 1.00 83.88 214 MET A C 1
ATOM 1708 O O . MET A 1 214 ? 18.940 2.651 -41.294 1.00 83.88 214 MET A O 1
ATOM 1712 N N . VAL A 1 215 ? 18.421 1.491 -39.454 1.00 86.25 215 VAL A N 1
ATOM 1713 C CA . VAL A 1 215 ? 19.097 0.251 -39.878 1.00 86.25 215 VAL A CA 1
ATOM 1714 C C . VAL A 1 215 ? 18.505 -0.277 -41.189 1.00 86.25 215 VAL A C 1
ATOM 1716 O O . VAL A 1 215 ? 19.260 -0.662 -42.080 1.00 86.25 215 VAL A O 1
ATOM 1719 N N . LYS A 1 216 ? 17.173 -0.267 -41.355 1.00 86.19 216 LYS A N 1
ATOM 1720 C CA . LYS A 1 216 ? 16.525 -0.683 -42.616 1.00 86.19 216 LYS A CA 1
ATOM 1721 C C . LYS A 1 216 ? 16.906 0.222 -43.788 1.00 86.19 216 LYS A C 1
ATOM 1723 O O . LYS A 1 216 ? 17.104 -0.286 -44.888 1.00 86.19 216 LYS A O 1
ATOM 1728 N N . GLN A 1 217 ? 17.021 1.530 -43.559 1.00 85.19 217 GLN A N 1
ATOM 1729 C CA . GLN A 1 217 ? 17.446 2.486 -44.588 1.00 85.19 217 GLN A CA 1
ATOM 1730 C C . GLN A 1 217 ? 18.896 2.238 -45.020 1.00 85.19 217 GLN A C 1
ATOM 1732 O O . GLN A 1 217 ? 19.164 2.162 -46.216 1.00 85.19 217 GLN A O 1
ATOM 1737 N N . VAL A 1 218 ? 19.813 2.019 -44.070 1.00 82.50 218 VAL A N 1
ATOM 1738 C CA . VAL A 1 218 ? 21.216 1.689 -44.381 1.00 82.50 218 VAL A CA 1
ATOM 1739 C C . VAL A 1 218 ? 21.320 0.345 -45.110 1.00 82.50 218 VAL A C 1
ATOM 1741 O O . VAL A 1 218 ? 22.038 0.247 -46.100 1.00 82.50 218 VAL A O 1
ATOM 1744 N N . LEU A 1 219 ? 20.568 -0.677 -44.686 1.00 84.00 219 LEU A N 1
ATOM 1745 C CA . LEU A 1 219 ? 20.548 -1.993 -45.343 1.00 84.00 219 LEU A CA 1
ATOM 1746 C C . LEU A 1 219 ? 20.023 -1.948 -46.783 1.00 84.00 219 LEU A C 1
ATOM 1748 O O . LEU A 1 219 ? 20.467 -2.740 -47.610 1.00 84.00 219 LEU A O 1
ATOM 1752 N N . ALA A 1 220 ? 19.090 -1.041 -47.093 1.00 84.25 220 ALA A N 1
ATOM 1753 C CA . ALA A 1 220 ? 18.583 -0.870 -48.455 1.00 84.25 220 ALA A CA 1
ATOM 1754 C C . ALA A 1 220 ? 19.669 -0.363 -49.419 1.00 84.25 220 ALA A C 1
ATOM 1756 O O . ALA A 1 220 ? 19.642 -0.695 -50.602 1.00 84.25 220 ALA A O 1
ATOM 1757 N N . VAL A 1 221 ? 20.626 0.417 -48.907 1.00 84.94 221 VAL A N 1
ATOM 1758 C CA . VAL A 1 221 ? 21.753 0.962 -49.679 1.00 84.94 221 VAL A CA 1
ATOM 1759 C C . VAL A 1 221 ? 22.961 0.017 -49.650 1.00 84.94 221 VAL A C 1
ATOM 1761 O O . VAL A 1 221 ? 23.665 -0.114 -50.648 1.00 84.94 221 VAL A O 1
ATOM 1764 N N . LEU A 1 222 ? 23.192 -0.672 -48.528 1.00 78.62 222 LEU A N 1
ATOM 1765 C CA . LEU A 1 222 ? 24.342 -1.549 -48.293 1.00 78.62 222 LEU A CA 1
ATOM 1766 C C . LEU A 1 222 ? 23.888 -2.948 -47.824 1.00 78.62 222 LEU A C 1
ATOM 1768 O O . LEU A 1 222 ? 23.968 -3.263 -46.634 1.00 78.62 222 LEU A O 1
ATOM 1772 N N . PRO A 1 223 ? 23.461 -3.834 -48.745 1.00 78.31 223 PRO A N 1
ATOM 1773 C CA . PRO A 1 223 ? 22.914 -5.150 -48.395 1.00 78.31 223 PRO A CA 1
ATOM 1774 C C . PRO A 1 223 ? 23.966 -6.162 -47.906 1.00 78.31 223 PRO A C 1
ATOM 1776 O O . PRO A 1 223 ? 23.615 -7.229 -47.410 1.00 78.31 223 PRO A O 1
ATOM 1779 N N . HIS A 1 224 ? 25.259 -5.858 -48.052 1.00 72.38 224 HIS A N 1
ATOM 1780 C CA . HIS A 1 224 ? 26.361 -6.763 -47.705 1.00 72.38 224 HIS A CA 1
ATOM 1781 C C . HIS A 1 224 ? 26.836 -6.652 -46.246 1.00 72.38 224 HIS A C 1
ATOM 1783 O O . HIS A 1 224 ? 27.695 -7.433 -45.837 1.00 72.38 224 HIS A O 1
ATOM 1789 N N . VAL A 1 225 ? 26.305 -5.702 -45.464 1.00 76.81 225 VAL A N 1
ATOM 1790 C CA . VAL A 1 225 ? 26.757 -5.434 -44.088 1.00 76.81 225 VAL A CA 1
ATOM 1791 C C . VAL A 1 225 ? 25.782 -5.989 -43.053 1.00 76.81 225 VAL A C 1
ATOM 1793 O O . VAL A 1 225 ? 24.571 -6.025 -43.264 1.00 76.81 225 VAL A O 1
ATOM 1796 N N . SER A 1 226 ? 26.313 -6.448 -41.915 1.00 81.56 226 SER A N 1
ATOM 1797 C CA . SER A 1 226 ? 25.498 -7.040 -40.859 1.00 81.56 226 SER A CA 1
ATOM 1798 C C . SER A 1 226 ? 24.623 -5.976 -40.166 1.00 81.56 226 SER A C 1
ATOM 1800 O O . SER A 1 226 ? 25.095 -4.877 -39.855 1.00 81.56 226 SER A O 1
ATOM 1802 N N . PRO A 1 227 ? 23.353 -6.291 -39.848 1.00 77.69 227 PRO A N 1
ATOM 1803 C CA . PRO A 1 227 ? 22.459 -5.362 -39.153 1.00 77.69 227 PRO A CA 1
ATOM 1804 C C . PRO A 1 227 ? 22.961 -5.006 -37.746 1.00 77.69 227 PRO A C 1
ATOM 1806 O O . PRO A 1 227 ? 22.645 -3.942 -37.215 1.00 77.69 227 PRO A O 1
ATOM 1809 N N . SER A 1 228 ? 23.745 -5.892 -37.126 1.00 80.31 228 SER A N 1
ATOM 1810 C CA . SER A 1 228 ? 24.295 -5.698 -35.786 1.00 80.31 228 SER A CA 1
ATOM 1811 C C . SER A 1 228 ? 25.402 -4.647 -35.755 1.00 80.31 228 SER A C 1
ATOM 1813 O O . SER A 1 228 ? 25.493 -3.908 -34.776 1.00 80.31 228 SER A O 1
ATOM 1815 N N . ASP A 1 229 ? 26.208 -4.547 -36.811 1.00 79.56 229 ASP A N 1
ATOM 1816 C CA . ASP A 1 229 ? 27.299 -3.570 -36.889 1.00 79.56 229 ASP A CA 1
ATOM 1817 C C . ASP A 1 229 ? 26.783 -2.193 -37.314 1.00 79.56 229 ASP A C 1
ATOM 1819 O O . ASP A 1 229 ? 27.166 -1.188 -36.718 1.00 79.56 229 ASP A O 1
ATOM 1823 N N . ILE A 1 230 ? 25.793 -2.149 -38.215 1.00 80.31 230 ILE A N 1
ATOM 1824 C CA . ILE A 1 230 ? 25.054 -0.918 -38.544 1.00 80.31 230 ILE A CA 1
ATOM 1825 C C . ILE A 1 230 ? 24.421 -0.326 -37.277 1.00 80.31 230 ILE A C 1
ATOM 1827 O O . ILE A 1 230 ? 24.536 0.870 -37.018 1.00 80.31 230 ILE A O 1
ATOM 1831 N N . LYS A 1 231 ? 23.795 -1.164 -36.439 1.00 83.38 231 LYS A N 1
ATOM 1832 C CA . LYS A 1 231 ? 23.159 -0.713 -35.194 1.00 83.38 231 LYS A CA 1
ATOM 1833 C C . LYS A 1 231 ? 24.158 -0.111 -34.203 1.00 83.38 231 LYS A C 1
ATOM 1835 O O . LYS A 1 231 ? 23.839 0.891 -33.570 1.00 83.38 231 LYS A O 1
ATOM 1840 N N . LYS A 1 232 ? 25.356 -0.693 -34.073 1.00 81.19 232 LYS A N 1
ATOM 1841 C CA . LYS A 1 232 ? 26.426 -0.154 -33.212 1.00 81.19 232 LYS A CA 1
ATOM 1842 C C . LYS A 1 232 ? 26.913 1.209 -33.702 1.00 81.19 232 LYS A C 1
ATOM 1844 O O . LYS A 1 232 ? 27.085 2.102 -32.882 1.00 81.19 232 LYS A O 1
ATOM 1849 N N . GLN A 1 233 ? 27.062 1.384 -35.013 1.00 76.62 233 GLN A N 1
ATOM 1850 C CA . GLN A 1 233 ? 27.520 2.652 -35.583 1.00 76.62 233 GLN A CA 1
ATOM 1851 C C . GLN A 1 233 ? 26.448 3.743 -35.508 1.00 76.62 233 GLN A C 1
ATOM 1853 O O . GLN A 1 233 ? 26.758 4.884 -35.172 1.00 76.62 233 GLN A O 1
ATOM 1858 N N . LEU A 1 234 ? 25.176 3.391 -35.709 1.00 81.31 234 LEU A N 1
ATOM 1859 C CA . LEU A 1 234 ? 24.055 4.320 -35.539 1.00 81.31 234 LEU A CA 1
ATOM 1860 C C . LEU A 1 234 ? 23.876 4.769 -34.082 1.00 81.31 234 LEU A C 1
ATOM 1862 O O . LEU A 1 234 ? 23.506 5.912 -33.845 1.00 81.31 234 LEU A O 1
ATOM 1866 N N . LEU A 1 235 ? 24.195 3.911 -33.106 1.00 80.06 235 LEU A N 1
ATOM 1867 C CA . LEU A 1 235 ? 24.218 4.280 -31.683 1.00 80.06 235 LEU A CA 1
ATOM 1868 C C . LEU A 1 235 ? 25.289 5.332 -31.349 1.00 80.06 235 LEU A C 1
ATOM 1870 O O . LEU A 1 235 ? 25.161 6.015 -30.335 1.00 80.06 235 LEU A O 1
ATOM 1874 N N . ILE A 1 236 ? 26.342 5.439 -32.166 1.00 78.75 236 ILE A N 1
ATOM 1875 C CA . ILE A 1 236 ? 27.447 6.388 -31.977 1.00 78.75 236 ILE A CA 1
ATOM 1876 C C . ILE A 1 236 ? 27.188 7.680 -32.761 1.00 78.75 236 ILE A C 1
ATOM 1878 O O . ILE A 1 236 ? 27.369 8.767 -32.218 1.00 78.75 236 ILE A O 1
ATOM 1882 N N . ASN A 1 237 ? 26.751 7.562 -34.017 1.00 78.50 237 ASN A N 1
ATOM 1883 C CA . ASN A 1 237 ? 26.659 8.692 -34.942 1.00 78.50 237 ASN A CA 1
ATOM 1884 C C . ASN A 1 237 ? 25.274 9.368 -34.980 1.00 78.50 237 ASN A C 1
ATOM 1886 O O . ASN A 1 237 ? 25.202 10.522 -35.386 1.00 78.50 237 ASN A O 1
ATOM 1890 N N . ASP A 1 238 ? 24.193 8.675 -34.589 1.00 77.00 238 ASP A N 1
ATOM 1891 C CA . ASP A 1 238 ? 22.784 9.133 -34.665 1.00 77.00 238 ASP A CA 1
ATOM 1892 C C . ASP A 1 238 ? 22.358 9.696 -36.046 1.00 77.00 238 ASP A C 1
ATOM 1894 O O . ASP A 1 238 ? 21.390 10.448 -36.162 1.00 77.00 238 ASP A O 1
ATOM 1898 N N . ASP A 1 239 ? 23.061 9.311 -37.119 1.00 83.88 239 ASP A N 1
ATOM 1899 C CA . ASP A 1 239 ? 22.793 9.746 -38.494 1.00 83.88 239 ASP A CA 1
ATOM 1900 C C . ASP A 1 239 ? 23.060 8.618 -39.507 1.00 83.88 239 ASP A C 1
ATOM 1902 O O . ASP A 1 239 ? 24.047 7.878 -39.414 1.00 83.88 239 ASP A O 1
ATOM 1906 N N . VAL A 1 240 ? 22.159 8.487 -40.481 1.00 80.94 240 VAL A N 1
ATOM 1907 C CA . VAL A 1 240 ? 22.181 7.486 -41.554 1.00 80.94 240 VAL A CA 1
ATOM 1908 C C . VAL A 1 240 ? 23.297 7.786 -42.549 1.00 80.94 240 VAL A C 1
ATOM 1910 O O . VAL A 1 240 ? 24.046 6.879 -42.904 1.00 80.94 240 VAL A O 1
ATOM 1913 N N . GLU A 1 241 ? 23.450 9.041 -42.974 1.00 78.06 241 GLU A N 1
ATOM 1914 C CA . GLU A 1 241 ? 24.388 9.407 -44.046 1.00 78.06 241 GLU A CA 1
ATOM 1915 C C . GLU A 1 241 ? 25.841 9.307 -43.583 1.00 78.06 241 GLU A C 1
ATOM 1917 O O . GLU A 1 241 ? 26.676 8.706 -44.261 1.00 78.06 241 GLU A O 1
ATOM 1922 N N . VAL A 1 242 ? 26.124 9.800 -42.374 1.00 79.88 242 VAL A N 1
ATOM 1923 C CA . VAL A 1 242 ? 27.442 9.679 -41.735 1.00 79.88 242 VAL A CA 1
ATOM 1924 C C . VAL A 1 242 ? 27.798 8.211 -41.505 1.00 79.88 242 VAL A C 1
ATOM 1926 O O . VAL A 1 242 ? 28.946 7.810 -41.693 1.00 79.88 242 VAL A O 1
ATOM 1929 N N . THR A 1 243 ? 26.814 7.383 -41.144 1.00 79.12 243 THR A N 1
ATOM 1930 C CA . THR A 1 243 ? 27.031 5.944 -40.967 1.00 79.12 243 THR A CA 1
ATOM 1931 C C . THR A 1 243 ? 27.322 5.248 -42.291 1.00 79.12 243 THR A C 1
ATOM 1933 O O . THR A 1 243 ? 28.249 4.447 -42.334 1.00 79.12 243 THR A O 1
ATOM 1936 N N . ILE A 1 244 ? 26.599 5.568 -43.370 1.00 77.88 244 ILE A N 1
ATOM 1937 C CA . ILE A 1 244 ? 26.870 5.039 -44.717 1.00 77.88 244 ILE A CA 1
ATOM 1938 C C . ILE A 1 244 ? 28.276 5.435 -45.170 1.00 77.88 244 ILE A C 1
ATOM 1940 O O . ILE A 1 244 ? 29.033 4.565 -45.591 1.00 77.88 244 ILE A O 1
ATOM 1944 N N . ALA A 1 245 ? 28.642 6.713 -45.035 1.00 78.69 245 ALA A N 1
ATOM 1945 C CA . ALA A 1 245 ? 29.968 7.204 -45.401 1.00 78.69 245 ALA A CA 1
ATOM 1946 C C . ALA A 1 245 ? 31.068 6.446 -44.644 1.00 78.69 245 ALA A C 1
ATOM 1948 O O . ALA A 1 245 ? 31.980 5.909 -45.263 1.00 78.69 245 ALA A O 1
ATOM 1949 N N . HIS A 1 246 ? 30.922 6.277 -43.327 1.00 76.75 246 HIS A N 1
ATOM 1950 C CA . HIS A 1 246 ? 31.894 5.552 -42.508 1.00 76.75 246 HIS A CA 1
ATOM 1951 C C . HIS A 1 246 ? 31.993 4.057 -42.874 1.00 76.75 246 HIS A C 1
ATOM 1953 O O . HIS A 1 246 ? 33.086 3.492 -42.900 1.00 76.75 246 HIS A O 1
ATOM 1959 N N . LEU A 1 247 ? 30.861 3.406 -43.174 1.00 76.12 247 LEU A N 1
ATOM 1960 C CA . LEU A 1 247 ? 30.803 1.989 -43.563 1.00 76.12 247 LEU A CA 1
ATOM 1961 C C . LEU A 1 247 ? 31.426 1.738 -44.946 1.00 76.12 247 LEU A C 1
ATOM 1963 O O . LEU A 1 247 ? 31.955 0.656 -45.197 1.00 76.12 247 LEU A O 1
ATOM 1967 N N . VAL A 1 248 ? 31.339 2.727 -45.839 1.00 75.38 248 VAL A N 1
ATOM 1968 C CA . VAL A 1 248 ? 31.913 2.698 -47.192 1.00 75.38 248 VAL A CA 1
ATOM 1969 C C . VAL A 1 248 ? 33.401 3.055 -47.176 1.00 75.38 248 VAL A C 1
ATOM 1971 O O . VAL A 1 248 ? 34.171 2.444 -47.913 1.00 75.38 248 VAL A O 1
ATOM 1974 N N . GLU A 1 249 ? 33.816 4.002 -46.332 1.00 72.06 249 GLU A N 1
ATOM 1975 C CA . GLU A 1 249 ? 35.213 4.436 -46.202 1.00 72.06 249 GLU A CA 1
ATOM 1976 C C . GLU A 1 249 ? 36.096 3.400 -45.488 1.00 72.06 249 GLU A C 1
ATOM 1978 O O . GLU A 1 249 ? 37.250 3.226 -45.874 1.00 72.06 249 GLU A O 1
ATOM 1983 N N . ASN A 1 250 ? 35.562 2.662 -44.504 1.00 62.41 250 ASN A N 1
ATOM 1984 C CA . ASN A 1 250 ? 36.306 1.648 -43.743 1.00 62.41 250 ASN A CA 1
ATOM 1985 C C . ASN A 1 250 ? 35.648 0.250 -43.789 1.00 62.41 250 ASN A C 1
ATOM 1987 O O . ASN A 1 250 ? 35.196 -0.270 -42.765 1.00 62.41 250 ASN A O 1
ATOM 1991 N N . PRO A 1 251 ? 35.649 -0.441 -44.945 1.00 58.31 251 PRO A N 1
ATOM 1992 C CA . PRO A 1 251 ? 35.080 -1.787 -45.077 1.00 58.31 251 PRO A CA 1
ATOM 1993 C C . PRO A 1 251 ? 35.862 -2.881 -44.315 1.00 58.31 251 PRO A C 1
ATOM 1995 O O . PRO A 1 251 ? 35.402 -4.021 -44.233 1.00 58.31 251 PRO A O 1
ATOM 1998 N N . LEU A 1 252 ? 37.042 -2.564 -43.761 1.00 48.25 252 LEU A N 1
ATOM 1999 C CA . LEU A 1 252 ? 37.923 -3.509 -43.057 1.00 48.25 252 LEU A CA 1
ATOM 2000 C C . LEU A 1 252 ? 37.652 -3.615 -41.542 1.00 48.25 252 LEU A C 1
ATOM 2002 O O . LEU A 1 252 ? 37.922 -4.670 -40.965 1.00 48.25 252 LEU A O 1
ATOM 2006 N N . ASP A 1 253 ? 37.014 -2.623 -40.911 1.00 50.91 253 ASP A N 1
ATOM 2007 C CA . ASP A 1 253 ? 36.611 -2.711 -39.491 1.00 50.91 253 ASP A CA 1
ATOM 2008 C C . ASP A 1 253 ? 35.420 -3.660 -39.269 1.00 50.91 253 ASP A C 1
ATOM 2010 O O . ASP A 1 253 ? 35.170 -4.121 -38.154 1.00 50.91 253 ASP A O 1
ATOM 2014 N N . ALA A 1 254 ? 34.728 -4.046 -40.346 1.00 47.38 254 ALA A N 1
ATOM 2015 C CA . ALA A 1 254 ? 33.684 -5.067 -40.318 1.00 47.38 254 ALA A CA 1
ATOM 2016 C C . ALA A 1 254 ? 34.230 -6.503 -40.151 1.00 47.38 254 ALA A C 1
ATOM 2018 O O . ALA A 1 254 ? 33.447 -7.429 -39.935 1.00 47.38 254 ALA A O 1
ATOM 2019 N N . ARG A 1 255 ? 35.553 -6.730 -40.262 1.00 48.44 255 ARG A N 1
ATOM 2020 C CA . ARG A 1 255 ? 36.157 -8.079 -40.172 1.00 48.44 255 ARG A CA 1
ATOM 2021 C C . ARG A 1 255 ? 37.230 -8.273 -39.104 1.00 48.44 255 ARG A C 1
ATOM 2023 O O . ARG A 1 255 ? 37.594 -9.420 -38.857 1.00 48.44 255 ARG A O 1
ATOM 2030 N N . SER A 1 256 ? 37.687 -7.238 -38.410 1.00 44.00 256 SER A N 1
ATOM 2031 C CA . SER A 1 256 ? 38.640 -7.423 -37.311 1.00 44.00 256 SER A CA 1
ATOM 2032 C C . SER A 1 256 ? 38.502 -6.343 -36.250 1.00 44.00 256 SER A C 1
ATOM 2034 O O . SER A 1 256 ? 39.185 -5.327 -36.290 1.00 44.00 256 SER A O 1
ATOM 2036 N N . ILE A 1 257 ? 37.681 -6.609 -35.235 1.00 44.00 257 ILE A N 1
ATOM 2037 C CA . ILE A 1 257 ? 37.848 -5.942 -33.944 1.00 44.00 257 ILE A CA 1
ATOM 2038 C C . ILE A 1 257 ? 39.027 -6.645 -33.256 1.00 44.00 257 ILE A C 1
ATOM 2040 O O . ILE A 1 257 ? 38.833 -7.625 -32.538 1.00 44.00 257 ILE A O 1
ATOM 2044 N N . SER A 1 258 ? 40.259 -6.198 -33.523 1.00 44.53 258 SER A N 1
ATOM 2045 C CA . SER A 1 258 ? 41.383 -6.491 -32.630 1.00 44.53 258 SER A CA 1
ATOM 2046 C C . SER A 1 258 ? 41.392 -5.469 -31.491 1.00 44.53 258 SER A C 1
ATOM 2048 O O . SER A 1 258 ? 40.996 -4.311 -31.632 1.00 44.53 258 SER A O 1
ATOM 2050 N N . SER A 1 259 ? 41.830 -5.926 -30.325 1.00 45.09 259 SER A N 1
ATOM 2051 C CA . SER A 1 259 ? 41.851 -5.223 -29.040 1.00 45.09 259 SER A CA 1
ATOM 2052 C C . SER A 1 259 ? 42.709 -3.947 -28.988 1.00 45.09 259 SER A C 1
ATOM 2054 O O . SER A 1 259 ? 42.789 -3.319 -27.936 1.00 45.09 259 SER A O 1
ATOM 2056 N N . GLU A 1 260 ? 43.347 -3.535 -30.085 1.00 41.41 260 GLU A N 1
ATOM 2057 C CA . GLU A 1 260 ? 44.247 -2.374 -30.116 1.00 41.41 260 GLU A CA 1
ATOM 2058 C C . GLU A 1 260 ? 43.527 -1.032 -30.309 1.00 41.41 260 GLU A C 1
ATOM 2060 O O . GLU A 1 260 ? 43.983 -0.017 -29.777 1.00 41.41 260 GLU A O 1
ATOM 2065 N N . SER A 1 261 ? 42.355 -1.010 -30.955 1.00 44.34 261 SER A N 1
ATOM 2066 C CA . SER A 1 261 ? 41.580 0.230 -31.153 1.00 44.34 261 SER A CA 1
ATOM 2067 C C . SER A 1 261 ? 40.861 0.711 -29.880 1.00 44.34 261 SER A C 1
ATOM 2069 O O . SER A 1 261 ? 40.547 1.895 -29.756 1.00 44.34 261 SER A O 1
ATOM 2071 N N . LEU A 1 262 ? 40.661 -0.173 -28.891 1.00 45.28 262 LEU A N 1
ATOM 2072 C CA . LEU A 1 262 ? 40.006 0.145 -27.611 1.00 45.28 262 LEU A CA 1
ATOM 2073 C C . LEU A 1 262 ? 40.843 1.092 -26.731 1.00 45.28 262 LEU A C 1
ATOM 2075 O O . LEU A 1 262 ? 40.291 1.977 -26.083 1.00 45.28 262 LEU A O 1
ATOM 2079 N N . ASN A 1 263 ? 42.175 0.995 -26.775 1.00 43.09 263 ASN A N 1
ATOM 2080 C CA . ASN A 1 263 ? 43.052 1.797 -25.911 1.00 43.09 263 ASN A CA 1
ATOM 2081 C C . ASN A 1 263 ? 43.289 3.233 -26.417 1.00 43.09 263 ASN A C 1
ATOM 2083 O O . ASN A 1 263 ? 43.705 4.098 -25.643 1.00 43.09 263 ASN A O 1
ATOM 2087 N N . ARG A 1 264 ? 43.044 3.516 -27.706 1.00 41.50 264 ARG A N 1
ATOM 2088 C CA . ARG A 1 264 ? 43.239 4.864 -28.279 1.00 41.50 264 ARG A CA 1
ATOM 2089 C C . ARG A 1 264 ? 42.013 5.765 -28.117 1.00 41.50 264 ARG A C 1
ATOM 2091 O O . ARG A 1 264 ? 42.181 6.971 -27.953 1.00 41.50 264 ARG A O 1
ATOM 2098 N N . LEU A 1 265 ? 40.811 5.186 -28.109 1.00 42.75 265 LEU A N 1
ATOM 2099 C CA . LEU A 1 265 ? 39.547 5.914 -27.953 1.00 42.75 265 LEU A CA 1
ATOM 2100 C C . LEU A 1 265 ? 39.252 6.283 -26.491 1.00 42.75 265 LEU A C 1
ATOM 2102 O O . LEU A 1 265 ? 38.791 7.393 -26.247 1.00 42.75 265 LEU A O 1
ATOM 2106 N N . GLU A 1 266 ? 39.607 5.443 -25.508 1.00 45.66 266 GLU A N 1
ATOM 2107 C CA . GLU A 1 266 ? 39.402 5.777 -24.085 1.00 45.66 266 GLU A CA 1
ATOM 2108 C C . GLU A 1 266 ? 40.170 7.036 -23.649 1.00 45.66 266 GLU A C 1
ATOM 2110 O O . GLU A 1 266 ? 39.657 7.828 -22.862 1.00 45.66 266 GLU A O 1
ATOM 2115 N N . LYS A 1 267 ? 41.368 7.286 -24.194 1.00 45.06 267 LYS A N 1
ATOM 2116 C CA . LYS A 1 267 ? 42.180 8.452 -23.807 1.00 45.06 267 LYS A CA 1
ATOM 2117 C C . LYS A 1 267 ? 41.602 9.783 -24.304 1.00 45.06 267 LYS A C 1
ATOM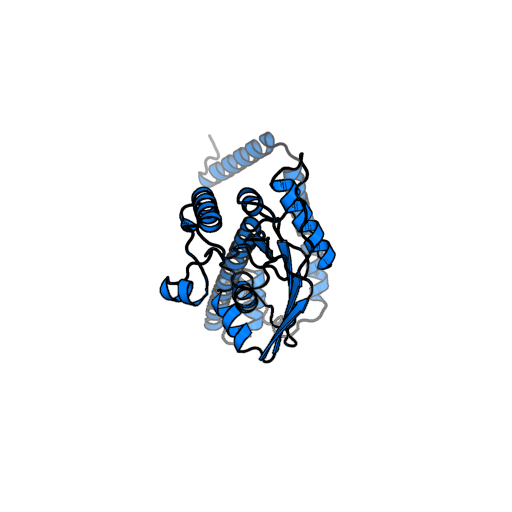 2119 O O . LYS A 1 267 ? 41.637 10.763 -23.566 1.00 45.06 267 LYS A O 1
ATOM 2124 N N . HIS A 1 268 ? 41.034 9.802 -25.511 1.00 43.72 268 HIS A N 1
ATOM 2125 C CA . HIS A 1 268 ? 40.455 11.013 -26.103 1.00 43.72 268 HIS A CA 1
ATOM 2126 C C . HIS A 1 268 ? 39.059 11.322 -25.527 1.00 43.72 268 HIS A C 1
ATOM 2128 O O . HIS A 1 268 ? 38.723 12.479 -25.279 1.00 43.72 268 HIS A O 1
ATOM 2134 N N . ASP A 1 269 ? 38.271 10.283 -25.218 1.00 45.66 269 ASP A N 1
ATOM 2135 C CA . ASP A 1 269 ? 36.929 10.425 -24.636 1.00 45.66 269 ASP A CA 1
ATOM 2136 C C . ASP A 1 269 ? 36.957 10.863 -23.159 1.00 45.66 269 ASP A C 1
ATOM 2138 O O . ASP A 1 269 ? 36.035 11.536 -22.684 1.00 45.66 269 ASP A O 1
ATOM 2142 N N . ILE A 1 270 ? 38.012 10.497 -22.417 1.00 51.94 270 ILE A N 1
ATOM 2143 C CA . ILE A 1 270 ? 38.217 10.928 -21.027 1.00 51.94 270 ILE A CA 1
ATOM 2144 C C . ILE A 1 270 ? 38.575 12.419 -20.973 1.00 51.94 270 ILE A C 1
ATOM 2146 O O . ILE A 1 270 ? 37.988 13.139 -20.163 1.00 51.94 270 ILE A O 1
ATOM 2150 N N . GLU A 1 271 ? 39.454 12.915 -21.851 1.00 46.34 271 GLU A N 1
ATOM 2151 C CA . GLU A 1 271 ? 39.790 14.346 -21.905 1.00 46.34 271 GLU A CA 1
ATOM 2152 C C . GLU A 1 271 ? 38.575 15.204 -22.285 1.00 46.34 271 GLU A C 1
ATOM 2154 O O . GLU A 1 271 ? 38.252 16.151 -21.563 1.00 46.34 271 GLU A O 1
ATOM 2159 N N . GLU A 1 272 ? 37.809 14.829 -23.315 1.00 47.91 272 GLU A N 1
ATOM 2160 C CA . GLU A 1 272 ? 36.633 15.607 -23.731 1.00 47.91 272 GLU A CA 1
ATOM 2161 C C . GLU A 1 272 ? 35.495 15.583 -22.692 1.00 47.91 272 GLU A C 1
ATOM 2163 O O . GLU A 1 272 ? 34.826 16.601 -22.458 1.00 47.91 272 GLU A O 1
ATOM 2168 N N . LYS A 1 273 ? 35.283 14.447 -22.007 1.00 47.97 273 LYS A N 1
ATOM 2169 C CA . LYS A 1 273 ? 34.291 14.349 -20.923 1.00 47.97 273 LYS A CA 1
ATOM 2170 C C . LYS A 1 273 ? 34.714 15.137 -19.687 1.00 47.97 273 LYS A C 1
ATOM 2172 O O . LYS A 1 273 ? 33.839 15.755 -19.079 1.00 47.97 273 LYS A O 1
ATOM 2177 N N . ILE A 1 274 ? 36.001 15.178 -19.330 1.00 51.28 274 ILE A N 1
ATOM 2178 C CA . ILE A 1 274 ? 36.508 15.993 -18.211 1.00 51.28 274 ILE A CA 1
ATOM 2179 C C . ILE A 1 274 ? 36.320 17.487 -18.512 1.00 51.28 274 ILE A C 1
ATOM 2181 O O . ILE A 1 274 ? 35.792 18.214 -17.667 1.00 51.28 274 ILE A O 1
ATOM 2185 N N . THR A 1 275 ? 36.621 17.950 -19.730 1.00 52.41 275 THR A N 1
ATOM 2186 C CA . THR A 1 275 ? 36.429 19.362 -20.109 1.00 52.41 275 THR A CA 1
ATOM 2187 C C . THR A 1 275 ? 34.950 19.773 -20.104 1.00 52.41 275 THR A C 1
ATOM 2189 O O . THR A 1 275 ? 34.605 20.858 -19.626 1.00 52.41 275 THR A O 1
ATOM 2192 N N . ARG A 1 276 ? 34.040 18.903 -20.572 1.00 51.69 276 ARG A N 1
ATOM 2193 C CA . ARG A 1 276 ? 32.585 19.164 -20.550 1.00 51.69 276 ARG A CA 1
ATOM 2194 C C . ARG A 1 276 ? 32.001 19.128 -19.131 1.00 51.69 276 ARG A C 1
ATOM 2196 O O . ARG A 1 276 ? 31.109 19.923 -18.826 1.00 51.69 276 ARG A O 1
ATOM 2203 N N . ARG A 1 277 ? 32.502 18.253 -18.248 1.00 45.75 277 ARG A N 1
ATOM 2204 C CA . ARG A 1 277 ? 32.079 18.191 -16.834 1.00 45.75 277 ARG A CA 1
ATOM 2205 C C . ARG A 1 277 ? 32.558 19.408 -16.046 1.00 45.75 277 ARG A C 1
ATOM 2207 O O . ARG A 1 277 ? 31.762 19.959 -15.295 1.00 45.75 277 ARG A O 1
ATOM 2214 N N . ASN A 1 278 ? 33.785 19.870 -16.287 1.00 51.12 278 ASN A N 1
ATOM 2215 C CA . ASN A 1 278 ? 34.340 21.062 -15.639 1.00 51.12 278 ASN A CA 1
ATOM 2216 C C . ASN A 1 278 ? 33.618 22.344 -16.076 1.00 51.12 278 ASN A C 1
ATOM 2218 O O . ASN A 1 278 ? 33.239 23.136 -15.221 1.00 51.12 278 ASN A O 1
ATOM 2222 N N . LYS A 1 279 ? 33.273 22.491 -17.366 1.00 55.16 279 LYS A N 1
ATOM 2223 C CA . LYS A 1 279 ? 32.407 23.597 -17.827 1.00 55.16 279 LYS A CA 1
ATOM 2224 C C . LYS A 1 279 ? 31.045 23.608 -17.130 1.00 55.16 279 LYS A C 1
ATOM 2226 O O . LYS A 1 279 ? 30.530 24.667 -16.788 1.00 55.16 279 LYS A O 1
ATOM 2231 N N . LYS A 1 280 ? 30.446 22.433 -16.916 1.00 51.19 280 LYS A N 1
ATOM 2232 C CA . LYS A 1 280 ? 29.138 22.311 -16.256 1.00 51.19 280 LYS A CA 1
ATOM 2233 C C . LYS A 1 280 ? 29.227 22.536 -14.739 1.00 51.19 280 LYS A C 1
ATOM 2235 O O . LYS A 1 280 ? 28.274 23.056 -14.166 1.00 51.19 280 LYS A O 1
ATOM 2240 N N . ALA A 1 281 ? 30.359 22.180 -14.128 1.00 52.38 281 ALA A N 1
ATOM 2241 C CA . ALA A 1 281 ? 30.667 22.423 -12.721 1.00 52.38 281 ALA A CA 1
ATOM 2242 C C . ALA A 1 281 ? 30.879 23.921 -12.420 1.00 52.38 281 ALA A C 1
ATOM 2244 O O . ALA A 1 281 ? 30.311 24.425 -11.450 1.00 52.38 281 ALA A O 1
ATOM 2245 N N . ASP A 1 282 ? 31.587 24.644 -13.295 1.00 55.81 282 ASP A N 1
ATOM 2246 C CA . ASP A 1 282 ? 31.734 26.107 -13.215 1.00 55.81 282 ASP A CA 1
ATOM 2247 C C . ASP A 1 282 ? 30.391 26.821 -13.382 1.00 55.81 282 ASP A C 1
ATOM 2249 O O . ASP A 1 282 ? 30.062 27.739 -12.640 1.00 55.81 282 ASP A O 1
ATOM 2253 N N . LEU A 1 283 ? 29.531 26.344 -14.287 1.00 55.22 283 LEU A N 1
ATOM 2254 C CA . LEU A 1 283 ? 28.165 26.857 -14.387 1.00 55.22 283 LEU A CA 1
ATOM 2255 C C . LEU A 1 283 ? 27.375 26.637 -13.090 1.00 55.22 283 LEU A C 1
ATOM 2257 O O . LEU A 1 283 ? 26.562 27.493 -12.746 1.00 55.22 283 LEU A O 1
ATOM 2261 N N . THR A 1 284 ? 27.600 25.545 -12.345 1.00 55.62 284 THR A N 1
ATOM 2262 C CA . THR A 1 284 ? 26.898 25.268 -11.076 1.00 55.62 284 THR A CA 1
ATOM 2263 C C . THR A 1 284 ? 27.335 26.123 -9.880 1.00 55.62 284 THR A C 1
ATOM 2265 O O . THR A 1 284 ? 26.519 26.286 -8.973 1.00 55.62 284 THR A O 1
ATOM 2268 N N . SER A 1 285 ? 28.532 26.722 -9.886 1.00 59.47 285 SER A N 1
ATOM 2269 C CA . SER A 1 285 ? 29.025 27.601 -8.805 1.00 59.47 285 SER A CA 1
ATOM 2270 C C . SER A 1 285 ? 28.617 29.074 -8.956 1.00 59.47 285 SER A C 1
ATOM 2272 O O . SER A 1 285 ? 28.690 29.829 -7.990 1.00 59.47 285 SER A O 1
ATOM 2274 N N . MET A 1 286 ? 28.143 29.484 -10.136 1.00 61.16 286 MET A N 1
ATOM 2275 C CA . MET A 1 286 ? 27.743 30.870 -10.406 1.00 61.16 286 MET A CA 1
ATOM 2276 C C . MET A 1 286 ? 26.358 31.226 -9.855 1.00 61.16 286 MET A C 1
ATOM 2278 O O . MET A 1 286 ? 25.431 30.403 -9.853 1.00 61.16 286 MET A O 1
ATOM 2282 N N . SER A 1 287 ? 26.199 32.486 -9.442 1.00 74.06 287 SER A N 1
ATOM 2283 C CA . SER A 1 287 ? 24.926 33.015 -8.951 1.00 74.06 287 SER A CA 1
ATOM 2284 C C . SER A 1 287 ? 23.864 33.050 -10.063 1.00 74.06 287 SER A C 1
ATOM 2286 O O . SER A 1 287 ? 24.161 33.109 -11.259 1.00 74.06 287 SER A O 1
ATOM 2288 N N . LEU A 1 288 ? 22.580 33.016 -9.685 1.00 65.69 288 LEU A N 1
ATOM 2289 C CA . LEU A 1 288 ? 21.469 33.028 -10.649 1.00 65.69 288 LEU A CA 1
ATOM 2290 C C . LEU A 1 288 ? 21.455 34.279 -11.542 1.00 65.69 288 LEU A C 1
ATOM 2292 O O . LEU A 1 288 ? 20.971 34.201 -12.672 1.00 65.69 288 LEU A O 1
ATOM 2296 N N . GLN A 1 289 ? 21.970 35.406 -11.045 1.00 70.75 289 GLN A N 1
ATOM 2297 C CA . GLN A 1 289 ? 22.055 36.661 -11.789 1.00 70.75 289 GLN A CA 1
ATOM 2298 C C . GLN A 1 289 ? 23.063 36.532 -12.940 1.00 70.75 289 GLN A C 1
ATOM 2300 O O . GLN A 1 289 ? 22.724 36.776 -14.095 1.00 70.75 289 GLN A O 1
ATOM 2305 N N . GLU A 1 290 ? 24.258 36.017 -12.645 1.00 75.00 290 GLU A N 1
ATOM 2306 C CA . GLU A 1 290 ? 25.326 35.853 -13.635 1.00 75.00 290 GLU A CA 1
ATOM 2307 C C . GLU A 1 290 ? 24.959 34.832 -14.716 1.00 75.00 290 GLU A C 1
ATOM 2309 O O . GLU A 1 290 ? 25.251 35.044 -15.891 1.00 75.00 290 GLU A O 1
ATOM 2314 N N . ARG A 1 291 ? 24.240 33.755 -14.360 1.00 69.88 291 ARG A N 1
ATOM 2315 C CA . ARG A 1 291 ? 23.733 32.788 -15.353 1.00 69.88 291 ARG A CA 1
ATOM 2316 C C . ARG A 1 291 ? 22.770 33.421 -16.354 1.00 69.88 291 ARG A C 1
ATOM 2318 O O . ARG A 1 291 ? 22.785 33.049 -17.527 1.00 69.88 291 ARG A O 1
ATOM 2325 N N . LYS A 1 292 ? 21.914 34.345 -15.902 1.00 73.75 292 LYS A N 1
ATOM 2326 C CA . LYS A 1 292 ? 20.957 35.035 -16.780 1.00 73.75 292 LYS A CA 1
ATOM 2327 C C . LYS A 1 292 ? 21.677 35.944 -17.770 1.00 73.75 292 LYS A C 1
ATOM 2329 O O . LYS A 1 292 ? 21.340 35.920 -18.952 1.00 73.75 292 LYS A O 1
ATOM 2334 N N . ASP A 1 293 ? 22.691 36.672 -17.315 1.00 81.62 293 ASP A N 1
ATOM 2335 C CA . ASP A 1 293 ? 23.461 37.576 -18.173 1.00 81.62 293 ASP A CA 1
ATOM 2336 C C . ASP A 1 293 ? 24.283 36.816 -19.219 1.00 81.62 293 ASP A C 1
ATOM 2338 O O . ASP A 1 293 ? 24.345 37.225 -20.381 1.00 81.62 293 ASP A O 1
ATOM 2342 N N . LEU A 1 294 ? 24.841 35.663 -18.845 1.00 83.06 294 LEU A N 1
ATOM 2343 C CA . LEU A 1 294 ? 25.597 34.802 -19.755 1.00 83.06 294 LEU A CA 1
ATOM 2344 C C . LEU A 1 294 ? 24.699 34.226 -20.861 1.00 83.06 294 LEU A C 1
ATOM 2346 O O . LEU A 1 294 ? 25.036 34.316 -22.044 1.00 83.06 294 LEU A O 1
ATOM 2350 N N . LEU A 1 295 ? 23.509 33.735 -20.494 1.00 81.19 295 LEU A N 1
ATOM 2351 C CA . LEU A 1 295 ? 22.501 33.278 -21.457 1.00 81.19 295 LEU A CA 1
ATOM 2352 C C . LEU A 1 295 ? 22.050 34.408 -22.388 1.00 81.19 295 LEU A C 1
ATOM 2354 O O . LEU A 1 295 ? 21.893 34.196 -23.591 1.00 81.19 295 LEU A O 1
ATOM 2358 N N . LEU A 1 296 ? 21.876 35.620 -21.857 1.00 83.06 296 LEU A N 1
ATOM 2359 C CA . LEU A 1 296 ? 21.468 36.776 -22.648 1.00 83.06 296 LEU A CA 1
ATOM 2360 C C . LEU A 1 296 ? 22.556 37.197 -23.649 1.00 83.06 296 LEU A C 1
ATOM 2362 O O . LEU A 1 296 ? 22.247 37.532 -24.794 1.00 83.06 296 LEU A O 1
ATOM 2366 N N . GLN A 1 297 ? 23.831 37.148 -23.257 1.00 83.12 297 GLN A N 1
ATOM 2367 C CA . GLN A 1 297 ? 24.953 37.435 -24.153 1.00 83.12 297 GLN A CA 1
ATOM 2368 C C . GLN A 1 297 ? 25.112 36.378 -25.248 1.00 83.12 297 GLN A C 1
ATOM 2370 O O . GLN A 1 297 ? 25.389 36.721 -26.400 1.00 83.12 297 GLN A O 1
ATOM 2375 N N . GLU A 1 298 ? 24.912 35.103 -24.923 1.00 82.56 298 GLU A N 1
ATOM 2376 C CA . GLU A 1 298 ? 24.994 34.014 -25.895 1.00 82.56 298 GLU A CA 1
ATOM 2377 C C . GLU A 1 298 ? 23.822 34.046 -26.884 1.00 82.56 298 GLU A C 1
ATOM 2379 O O . GLU A 1 298 ? 24.023 33.886 -28.094 1.00 82.56 298 GLU A O 1
ATOM 2384 N N . ALA A 1 299 ? 22.621 34.380 -26.402 1.00 82.31 299 ALA A N 1
ATOM 2385 C CA . ALA A 1 299 ? 21.461 34.650 -27.242 1.00 82.31 299 ALA A CA 1
ATOM 2386 C C . ALA A 1 299 ? 21.708 35.848 -28.172 1.00 82.31 299 ALA A C 1
ATOM 2388 O O . ALA A 1 299 ? 21.459 35.744 -29.371 1.00 82.31 299 ALA A O 1
ATOM 2389 N N . ARG A 1 300 ? 22.284 36.952 -27.666 1.00 78.38 300 ARG A N 1
ATOM 2390 C CA . ARG A 1 300 ? 22.669 38.117 -28.489 1.00 78.38 300 ARG A CA 1
ATOM 2391 C C . ARG A 1 300 ? 23.708 37.761 -29.550 1.00 78.38 300 ARG A C 1
ATOM 2393 O O . ARG A 1 300 ? 23.542 38.138 -30.705 1.00 78.38 300 ARG A O 1
ATOM 2400 N N . ARG A 1 301 ? 24.754 37.003 -29.202 1.00 79.88 301 ARG A N 1
ATOM 2401 C CA . ARG A 1 301 ? 25.775 36.547 -30.167 1.00 79.88 301 ARG A CA 1
ATOM 2402 C C . ARG A 1 301 ? 25.183 35.641 -31.238 1.00 79.88 301 ARG A C 1
ATOM 2404 O O . ARG A 1 301 ? 25.526 35.774 -32.408 1.00 79.88 301 ARG A O 1
ATOM 2411 N N . SER A 1 302 ? 24.295 34.735 -30.846 1.00 75.06 302 SER A N 1
ATOM 2412 C CA . SER A 1 302 ? 23.621 33.826 -31.773 1.00 75.06 302 SER A CA 1
ATOM 2413 C C . SER A 1 302 ? 22.649 34.571 -32.686 1.00 75.06 302 SER A C 1
ATOM 2415 O O . SER A 1 302 ? 22.559 34.255 -33.867 1.00 75.06 302 SER A O 1
ATOM 2417 N N . TYR A 1 303 ? 21.973 35.597 -32.166 1.00 76.00 303 TYR A N 1
ATOM 2418 C CA . TYR A 1 303 ? 21.100 36.474 -32.939 1.00 76.00 303 TYR A CA 1
ATOM 2419 C C . TYR A 1 303 ? 21.885 37.297 -33.966 1.00 76.00 303 TYR A C 1
ATOM 2421 O O . TYR A 1 303 ? 21.533 37.302 -35.139 1.00 76.00 303 TYR A O 1
ATOM 2429 N N . LEU A 1 304 ? 23.003 37.908 -33.559 1.00 79.44 304 LEU A N 1
ATOM 2430 C CA . LEU A 1 304 ? 23.887 38.663 -34.456 1.00 79.44 304 LEU A CA 1
ATOM 2431 C C . LEU A 1 304 ? 24.500 37.783 -35.553 1.00 79.44 304 LEU A C 1
ATOM 2433 O O . LEU A 1 304 ? 24.612 38.226 -36.689 1.00 79.44 304 LEU A O 1
ATOM 2437 N N . LYS A 1 305 ? 24.843 36.527 -35.231 1.00 76.38 305 LYS A N 1
ATOM 2438 C CA . LYS A 1 305 ? 25.296 35.537 -36.222 1.00 76.38 305 LYS A CA 1
ATOM 2439 C C . LYS A 1 305 ? 24.192 35.111 -37.189 1.00 76.38 305 LYS A C 1
ATOM 2441 O O . LYS A 1 305 ? 24.487 34.830 -38.338 1.00 76.38 305 LYS A O 1
ATOM 2446 N N . LYS A 1 306 ? 22.941 35.019 -36.729 1.00 74.75 306 LYS A N 1
ATOM 2447 C CA . LYS A 1 306 ? 21.799 34.652 -37.584 1.00 74.75 306 LYS A CA 1
ATOM 2448 C C . LYS A 1 306 ? 21.317 35.800 -38.468 1.00 74.75 306 LYS A C 1
ATOM 2450 O O . LYS A 1 306 ? 20.724 35.533 -39.503 1.00 74.75 306 LYS A O 1
ATOM 2455 N N . HIS A 1 307 ? 21.548 37.043 -38.055 1.00 72.06 307 HIS A N 1
ATOM 2456 C CA . HIS A 1 307 ? 21.088 38.233 -38.771 1.00 72.06 307 HIS A CA 1
ATOM 2457 C C . HIS A 1 307 ? 22.188 38.982 -39.536 1.00 72.06 307 HIS A C 1
ATOM 2459 O O . HIS A 1 307 ? 21.914 40.078 -40.011 1.00 72.06 307 HIS A O 1
ATOM 2465 N N . ASP A 1 308 ? 23.401 38.423 -39.654 1.00 61.06 308 ASP A N 1
ATOM 2466 C CA . ASP A 1 308 ? 24.550 38.982 -40.395 1.00 61.06 308 ASP A CA 1
ATOM 2467 C C . ASP A 1 308 ? 24.767 40.499 -40.220 1.00 61.06 308 ASP A C 1
ATOM 2469 O O . ASP A 1 308 ? 25.292 41.199 -41.082 1.00 61.06 308 ASP A O 1
ATOM 2473 N N . MET A 1 309 ? 24.426 41.027 -39.042 1.00 61.66 309 MET A N 1
ATOM 2474 C CA . MET A 1 309 ? 24.741 42.403 -38.673 1.00 61.66 309 MET A CA 1
ATOM 2475 C C . MET A 1 309 ? 26.139 42.442 -38.067 1.00 61.66 309 MET A C 1
ATOM 2477 O O . MET A 1 309 ? 26.324 42.631 -36.863 1.00 61.66 309 MET A O 1
ATOM 2481 N N . LYS A 1 310 ? 27.142 42.228 -38.918 1.00 55.19 310 LYS A N 1
ATOM 2482 C CA . LYS A 1 310 ? 28.495 42.719 -38.671 1.00 55.19 310 LYS A CA 1
ATOM 2483 C C . LYS A 1 310 ? 28.711 43.939 -39.562 1.00 55.19 310 LYS A C 1
ATOM 2485 O O . LYS A 1 310 ? 28.916 43.789 -40.760 1.00 55.19 310 LYS A O 1
ATOM 2490 N N . ASN A 1 311 ? 28.716 45.102 -38.908 1.00 47.19 311 ASN A N 1
ATOM 2491 C CA . ASN A 1 311 ? 29.119 46.436 -39.375 1.00 47.19 311 ASN A CA 1
ATOM 2492 C C . ASN A 1 311 ? 27.976 47.369 -39.816 1.00 47.19 311 ASN A C 1
ATOM 2494 O O . ASN A 1 311 ? 27.667 47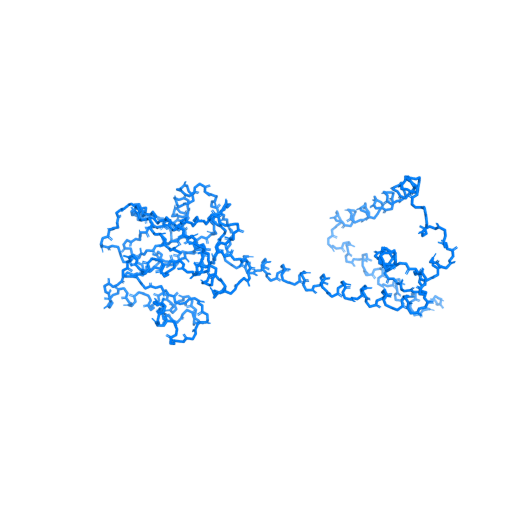.488 -40.998 1.00 47.19 311 ASN A O 1
ATOM 2498 N N . MET A 1 312 ? 27.448 48.120 -38.846 1.00 36.47 312 MET A N 1
ATOM 2499 C CA . MET A 1 312 ? 27.692 49.569 -38.767 1.00 36.47 312 MET A CA 1
ATOM 2500 C C . MET A 1 312 ? 28.158 49.906 -37.354 1.00 36.47 312 MET A C 1
ATOM 2502 O O . MET A 1 312 ? 27.671 49.233 -36.415 1.00 36.47 312 MET A O 1
#

InterPro domains:
  IPR003892 Ubiquitin system component CUE [PF02845] (212-250)
  IPR003892 Ubiquitin system component CUE [PS51140] (210-252)

Nearest PDB structures (foldseek):
  5kym-assembly2_B  TM=7.093E-01  e=2.078E-05  Thermotoga maritima MSB8
  7cdw-assembly1_A  TM=4.791E-01  e=7.603E+00  Mycobacterium tuberculosis H37Rv
  3ckd-assembly1_A  TM=2.099E-01  e=7.157E+00  Shigella flexneri 2a str. 301